Protein AF-A0A946VQR5-F1 (afdb_monomer)

Foldseek 3Di:
DVPVVVVVVVVVVVVVVCVVVVVVVVVVQLKDQDAPFDFDDQQDPVLVVVLVVLVVVVDDPDPPDPDPDDRDDDQVRVQSVVNVVCVVVVCPQRKGKGWDCPDQKIKIKIWGFDDDPPGTMIWIKIWIWGDDDPDTQTQWIDTNPDTDDRVVSVVVRVVVVCCVVVPPVVVVVVVVVVVVVD

Nearest PDB structures (foldseek):
  7ywx-assembly1_P  TM=3.033E-01  e=2.946E-01  Homo sapiens
  7o21-assembly1_A  TM=5.294E-01  e=3.829E+00  Bdellovibrio bacteriovorus HD100
  7qoo-assembly1_P  TM=2.696E-01  e=1.265E+00  Homo sapiens
  2ret-assembly1_G  TM=3.306E-01  e=4.561E+00  Vibrio vulnificus

Sequence (182 aa):
MASSRNQITKAAGIILLISVSLPAAALLLALQRVAVVSQAIPLDTADIARIEQLLIESAPGNVRNSELRELSLSNQELNLLLRYATELVGADTGINSRIYLPGEILRTEVSVPISNLFRPIWLNVIAEFVSTGDRLQLSSLKLGHIGIPGNLVEALANSVEQRFLGDVPTYMEILALLDSVQ

Secondary structure (DSSP, 8-state):
-HHHHHHHHHHHHHHHHHHHHHHHHHHHHHEESS-SSPPPPPP-HHHHHHHHHHHHHHS-S-TTS---------HHHHHHHHHHHHHHTT-TT--EEEEE-STTEEEEEEEEEEE-SSS-EEEEEEEEEEEETTEEEEEEEEETTEEPPHHHHHHHHHHHHHHHHHS-HHHHHHHHHHHTT-

Structure (mmCIF, N/CA/C/O backbone):
data_AF-A0A946VQR5-F1
#
_entry.id   AF-A0A946VQR5-F1
#
loop_
_atom_site.group_PDB
_atom_site.id
_atom_site.type_symbol
_atom_site.label_atom_id
_atom_site.label_alt_id
_atom_site.label_comp_id
_atom_site.label_asym_id
_atom_site.label_entity_id
_atom_site.label_seq_id
_atom_site.pdbx_PDB_ins_code
_atom_site.Cartn_x
_atom_site.Cartn_y
_atom_site.Cartn_z
_atom_site.occupancy
_atom_site.B_iso_or_equiv
_atom_site.auth_seq_id
_atom_site.auth_comp_id
_atom_site.auth_asym_id
_atom_site.auth_atom_id
_atom_site.pdbx_PDB_model_num
ATOM 1 N N . MET A 1 1 ? 50.296 -16.183 -22.093 1.00 53.97 1 MET A N 1
ATOM 2 C CA . MET A 1 1 ? 49.631 -15.630 -20.885 1.00 53.97 1 MET A CA 1
ATOM 3 C C . MET A 1 1 ? 48.833 -14.329 -21.105 1.00 53.97 1 MET A C 1
ATOM 5 O O . MET A 1 1 ? 48.094 -13.953 -20.209 1.00 53.97 1 MET A O 1
ATOM 9 N N . ALA A 1 2 ? 48.876 -13.667 -22.274 1.00 53.06 2 ALA A N 1
ATOM 10 C CA . ALA A 1 2 ? 48.143 -12.406 -22.506 1.00 53.06 2 ALA A CA 1
ATOM 11 C C . ALA A 1 2 ? 46.625 -12.551 -22.790 1.00 53.06 2 ALA A C 1
ATOM 13 O O . ALA A 1 2 ? 45.879 -11.592 -22.620 1.00 53.06 2 ALA A O 1
ATOM 14 N N . SER A 1 3 ? 46.148 -13.740 -23.187 1.00 53.84 3 SER A N 1
ATOM 15 C CA . SER A 1 3 ? 44.739 -13.956 -23.578 1.00 53.84 3 SER A CA 1
ATOM 16 C C . SER A 1 3 ? 43.767 -14.056 -22.384 1.00 53.84 3 SER A C 1
ATOM 18 O O . SER A 1 3 ? 42.654 -13.544 -22.453 1.00 53.84 3 SER A O 1
ATOM 20 N N . SER A 1 4 ? 44.202 -14.614 -21.246 1.00 56.53 4 SER A N 1
ATOM 21 C CA . SER A 1 4 ? 43.363 -14.779 -20.040 1.00 56.53 4 SER A CA 1
ATOM 22 C C . SER A 1 4 ? 42.993 -13.438 -19.380 1.00 56.53 4 SER A C 1
ATOM 24 O O . SER A 1 4 ? 41.843 -13.201 -19.014 1.00 56.53 4 SER A O 1
ATOM 26 N N . ARG A 1 5 ? 43.937 -12.489 -19.335 1.00 57.34 5 ARG A N 1
ATOM 27 C CA . ARG A 1 5 ? 43.755 -11.176 -18.693 1.00 57.34 5 ARG A CA 1
ATOM 28 C C . ARG A 1 5 ? 42.716 -10.295 -19.405 1.00 57.34 5 ARG A C 1
ATOM 30 O O . ARG A 1 5 ? 42.057 -9.492 -18.757 1.00 57.34 5 ARG A O 1
ATOM 37 N N . ASN A 1 6 ? 42.540 -10.489 -20.715 1.00 60.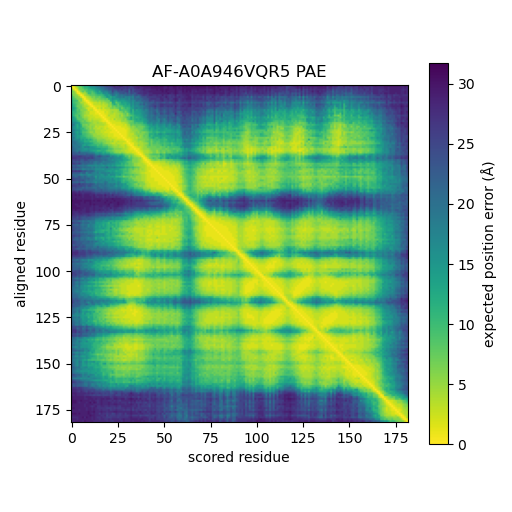88 6 ASN A N 1
ATOM 38 C CA . ASN A 1 6 ? 41.573 -9.756 -21.538 1.00 60.88 6 ASN A CA 1
ATOM 39 C C . ASN A 1 6 ? 40.160 -10.377 -21.500 1.00 60.88 6 ASN A C 1
ATOM 41 O O . ASN A 1 6 ? 39.187 -9.720 -21.859 1.00 60.88 6 ASN A O 1
ATOM 45 N N . GLN A 1 7 ? 40.033 -11.642 -21.078 1.00 61.69 7 GLN A N 1
ATOM 46 C CA . GLN A 1 7 ? 38.731 -12.282 -20.854 1.00 61.69 7 GLN A CA 1
ATOM 47 C C . GLN A 1 7 ? 38.137 -11.886 -19.499 1.00 61.69 7 GLN A C 1
ATOM 49 O O . GLN A 1 7 ? 36.939 -11.635 -19.420 1.00 61.69 7 GLN A O 1
ATOM 54 N N . ILE A 1 8 ? 38.967 -11.743 -18.460 1.00 66.75 8 ILE A N 1
ATOM 55 C CA . ILE A 1 8 ? 38.517 -11.340 -17.118 1.00 66.75 8 ILE A CA 1
ATOM 56 C C . ILE A 1 8 ? 38.022 -9.887 -17.107 1.00 66.75 8 ILE A C 1
ATOM 58 O O . ILE A 1 8 ? 36.987 -9.607 -16.516 1.00 66.75 8 ILE A O 1
ATOM 62 N N . THR A 1 9 ? 38.696 -8.962 -17.801 1.00 70.25 9 THR A N 1
ATOM 63 C CA . THR A 1 9 ? 38.246 -7.558 -17.900 1.00 70.25 9 THR A CA 1
ATOM 64 C C . THR A 1 9 ? 36.941 -7.417 -18.682 1.00 70.25 9 THR A C 1
ATOM 66 O O . THR A 1 9 ? 36.081 -6.623 -18.305 1.00 70.25 9 THR A O 1
ATOM 69 N N . LYS A 1 10 ? 36.747 -8.227 -19.730 1.00 72.00 10 LYS A N 1
ATOM 70 C CA . LYS A 1 10 ? 35.478 -8.300 -20.469 1.00 72.00 10 LYS A CA 1
ATOM 71 C C . LYS A 1 10 ? 34.362 -8.921 -19.628 1.00 72.00 10 LYS A C 1
ATOM 73 O O . LYS A 1 10 ? 33.268 -8.371 -19.594 1.00 72.00 10 LYS A O 1
ATOM 78 N N . ALA A 1 11 ? 34.639 -10.013 -18.915 1.00 74.50 11 ALA A N 1
ATOM 79 C CA . ALA A 1 11 ? 33.675 -10.655 -18.022 1.00 74.50 11 ALA A CA 1
ATOM 80 C C . ALA A 1 11 ? 33.275 -9.736 -16.857 1.00 74.50 11 ALA A C 1
ATOM 82 O O . ALA A 1 11 ? 32.092 -9.604 -16.567 1.00 74.50 11 ALA A O 1
ATOM 83 N N . ALA A 1 12 ? 34.233 -9.032 -16.249 1.00 74.88 12 ALA A N 1
ATOM 84 C CA . ALA A 1 12 ? 33.966 -8.040 -15.210 1.00 74.88 12 ALA A CA 1
ATOM 85 C C . ALA A 1 12 ? 33.117 -6.873 -15.739 1.00 74.88 12 ALA A C 1
ATOM 87 O O . ALA A 1 12 ? 32.175 -6.454 -15.071 1.00 74.88 12 ALA A O 1
ATOM 88 N N . GLY A 1 13 ? 33.394 -6.394 -16.958 1.00 80.00 13 GLY A N 1
ATOM 89 C CA . GLY A 1 13 ? 32.575 -5.375 -17.617 1.00 80.00 13 GLY A CA 1
ATOM 90 C C . GLY A 1 13 ? 31.139 -5.839 -17.877 1.00 80.00 13 GLY A C 1
ATOM 91 O O . GLY A 1 13 ? 30.201 -5.087 -17.631 1.00 80.00 13 GLY A O 1
ATOM 92 N N . ILE A 1 14 ? 30.951 -7.090 -18.309 1.00 82.56 14 ILE A N 1
ATOM 93 C CA . ILE 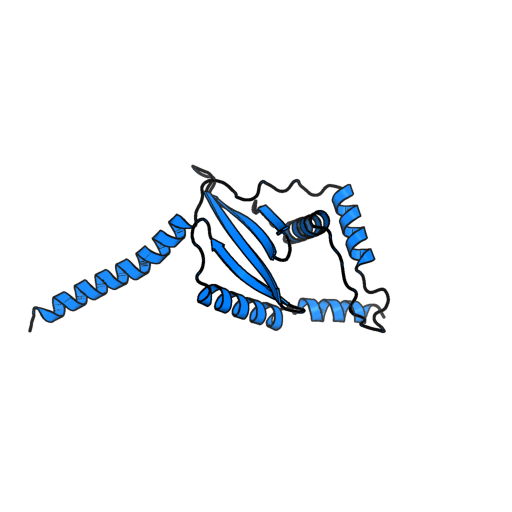A 1 14 ? 29.623 -7.682 -18.532 1.00 82.56 14 ILE A CA 1
ATOM 94 C C . ILE A 1 14 ? 28.868 -7.855 -17.209 1.00 82.56 14 ILE A C 1
ATOM 96 O O . ILE A 1 14 ? 27.696 -7.504 -17.137 1.00 82.56 14 ILE A O 1
ATOM 100 N N . ILE A 1 15 ? 29.526 -8.340 -16.152 1.00 83.06 15 ILE A N 1
ATOM 101 C CA . ILE A 1 15 ? 28.906 -8.493 -14.827 1.00 83.06 15 ILE A CA 1
ATOM 102 C C . ILE A 1 15 ? 28.485 -7.130 -14.276 1.00 83.06 15 ILE A C 1
ATOM 104 O O . ILE A 1 15 ? 27.359 -6.991 -13.813 1.00 83.06 15 ILE A O 1
ATOM 108 N N . LEU A 1 16 ? 29.342 -6.110 -14.378 1.00 82.56 16 LEU A N 1
ATOM 109 C CA . LEU A 1 16 ? 29.007 -4.750 -13.952 1.00 82.56 16 LEU A CA 1
ATOM 110 C C . LEU A 1 16 ? 27.804 -4.198 -14.733 1.00 82.56 16 LEU A C 1
ATOM 112 O O . LEU A 1 16 ? 26.889 -3.625 -14.142 1.00 82.56 16 LEU A O 1
ATOM 116 N N . LEU A 1 17 ? 27.782 -4.410 -16.052 1.00 83.25 17 LEU A N 1
ATOM 117 C CA . LEU A 1 17 ? 26.678 -3.993 -16.913 1.00 83.25 17 LEU A CA 1
ATOM 118 C C . LEU A 1 17 ? 25.367 -4.693 -16.526 1.00 83.25 17 LEU A C 1
ATOM 120 O O . LEU A 1 17 ? 24.328 -4.043 -16.433 1.00 83.25 17 LEU A O 1
ATOM 124 N N . ILE A 1 18 ? 25.403 -6.002 -16.267 1.00 82.31 18 ILE A N 1
ATOM 125 C CA . ILE A 1 18 ? 24.236 -6.776 -15.823 1.00 82.31 18 ILE A CA 1
ATOM 126 C C . ILE A 1 18 ? 23.766 -6.280 -14.453 1.00 82.31 18 ILE A C 1
ATOM 128 O O . ILE A 1 18 ? 22.584 -5.994 -14.293 1.00 82.31 18 ILE A O 1
ATOM 132 N N . SER A 1 19 ? 24.678 -6.084 -13.499 1.00 83.56 19 SER A N 1
ATOM 133 C CA . SER A 1 19 ? 24.346 -5.629 -12.145 1.00 83.56 19 SER A CA 1
ATOM 134 C C . SER A 1 19 ? 23.636 -4.277 -12.105 1.00 83.56 19 SER A C 1
ATOM 136 O O . SER A 1 19 ? 22.849 -4.048 -11.196 1.00 83.56 19 SER A O 1
ATOM 138 N N . VAL A 1 20 ? 23.878 -3.387 -13.073 1.00 81.06 20 VAL A N 1
ATOM 139 C CA . VAL A 1 20 ? 23.194 -2.083 -13.156 1.00 81.06 20 VAL A CA 1
ATOM 140 C C . VAL A 1 20 ? 21.957 -2.137 -14.057 1.00 81.06 20 VAL A C 1
ATOM 142 O O . VAL A 1 20 ? 20.937 -1.516 -13.752 1.00 81.06 20 VAL A O 1
ATOM 145 N N . SER A 1 21 ? 22.011 -2.891 -15.156 1.00 82.25 21 SER A N 1
ATOM 146 C CA . SER A 1 21 ? 20.892 -2.977 -16.101 1.00 82.25 21 SER A CA 1
ATOM 147 C C . SER A 1 21 ? 19.715 -3.782 -15.559 1.00 82.25 21 SER A C 1
ATOM 149 O O . SER A 1 21 ? 18.578 -3.406 -15.828 1.00 82.25 21 SER A O 1
ATOM 151 N N . LEU A 1 22 ? 19.952 -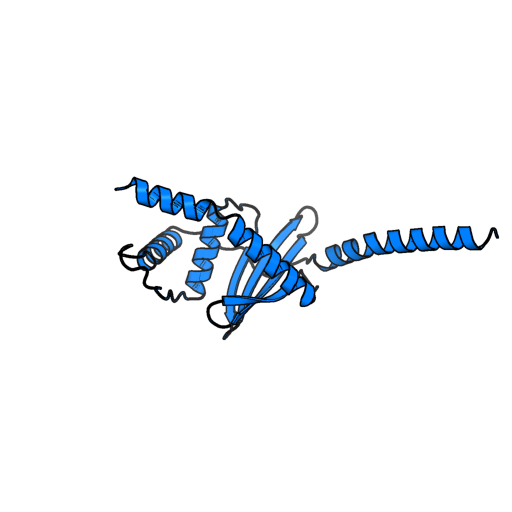4.835 -14.767 1.00 83.44 22 LEU A N 1
ATOM 152 C CA . LEU A 1 22 ? 18.874 -5.646 -14.195 1.00 83.44 22 LEU A CA 1
ATOM 153 C C . LEU A 1 22 ? 17.975 -4.825 -13.253 1.00 83.44 22 LEU A C 1
ATOM 155 O O . LEU A 1 22 ? 16.763 -4.812 -13.473 1.00 83.44 22 LEU A O 1
ATOM 159 N N . PRO A 1 23 ? 18.516 -4.087 -12.259 1.00 83.00 23 PRO A N 1
ATOM 160 C CA . PRO A 1 23 ? 17.708 -3.221 -11.404 1.00 83.00 23 PRO A CA 1
ATOM 161 C C . PRO A 1 23 ? 17.021 -2.106 -12.189 1.00 83.00 23 PRO A C 1
ATOM 163 O O . PRO A 1 23 ? 15.857 -1.814 -11.938 1.00 83.00 23 PRO A O 1
ATOM 166 N N . ALA A 1 24 ? 17.705 -1.509 -13.170 1.00 82.62 24 ALA 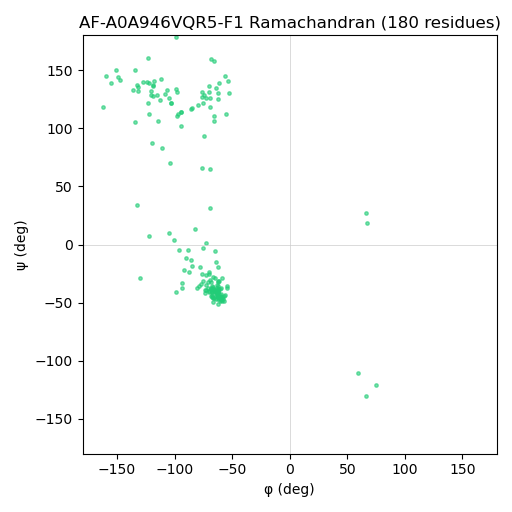A N 1
ATOM 167 C CA . ALA A 1 24 ? 17.116 -0.464 -14.001 1.00 82.62 24 ALA A CA 1
ATOM 168 C C . ALA A 1 24 ? 15.931 -0.991 -14.829 1.00 82.62 24 ALA A C 1
ATOM 170 O O . ALA A 1 24 ? 14.875 -0.363 -14.868 1.00 82.62 24 ALA A O 1
ATOM 171 N N . ALA A 1 25 ? 16.068 -2.166 -15.448 1.00 83.06 25 ALA A N 1
ATOM 172 C CA . ALA A 1 25 ? 14.987 -2.818 -16.180 1.00 83.06 25 ALA A CA 1
ATOM 173 C C . ALA A 1 25 ? 13.826 -3.204 -15.252 1.00 83.06 25 ALA A C 1
ATOM 175 O O . ALA A 1 25 ? 12.668 -2.991 -15.605 1.00 83.06 25 ALA A O 1
ATOM 176 N N . ALA A 1 26 ? 14.121 -3.710 -14.050 1.00 81.94 26 ALA A N 1
ATOM 177 C CA . ALA A 1 26 ? 13.107 -3.997 -13.041 1.00 81.94 26 ALA A CA 1
ATOM 178 C C . ALA A 1 26 ? 12.353 -2.725 -12.617 1.00 81.94 26 ALA A C 1
ATOM 180 O O . ALA A 1 26 ? 11.126 -2.714 -12.604 1.00 81.94 26 ALA A O 1
ATOM 181 N N . LEU A 1 27 ? 13.052 -1.618 -12.358 1.00 81.50 27 LEU A N 1
ATOM 182 C CA . LEU A 1 27 ? 12.410 -0.337 -12.053 1.00 81.50 27 LEU A CA 1
ATOM 183 C C . LEU A 1 27 ? 11.497 0.114 -13.196 1.00 81.50 27 LEU A C 1
ATOM 185 O O . LEU A 1 27 ? 10.350 0.471 -12.954 1.00 81.50 27 LEU A O 1
ATOM 189 N N . LEU A 1 28 ? 11.957 0.026 -14.445 1.00 82.12 28 LEU A N 1
ATOM 190 C CA . LEU A 1 28 ? 11.143 0.387 -15.609 1.00 82.12 28 LEU A CA 1
ATOM 191 C C . LEU A 1 28 ? 9.885 -0.484 -15.755 1.00 82.12 28 LEU A C 1
ATOM 193 O O . LEU A 1 28 ? 8.843 0.027 -16.156 1.00 82.12 28 LEU A O 1
ATOM 197 N N . LEU A 1 29 ? 9.962 -1.774 -15.420 1.00 82.69 29 LEU A N 1
ATOM 198 C CA . LEU A 1 29 ? 8.824 -2.703 -15.457 1.00 82.69 29 LEU A CA 1
ATOM 199 C C . LEU A 1 29 ? 7.849 -2.524 -14.277 1.00 82.69 29 LEU A C 1
ATOM 201 O O . LEU A 1 29 ? 6.667 -2.866 -14.398 1.00 82.69 29 LEU A O 1
ATOM 205 N N . ALA A 1 30 ? 8.326 -1.992 -13.150 1.00 84.75 30 ALA A N 1
ATOM 206 C CA . ALA A 1 30 ? 7.492 -1.632 -12.005 1.00 84.75 30 ALA A CA 1
ATOM 207 C C . ALA A 1 30 ? 6.640 -0.379 -12.279 1.00 84.75 30 ALA A C 1
ATOM 209 O O . ALA A 1 30 ? 5.562 -0.223 -11.703 1.00 84.75 30 ALA A O 1
ATOM 210 N N . LEU A 1 31 ? 7.093 0.495 -13.182 1.00 87.50 31 LEU A N 1
ATOM 211 C CA . LEU A 1 31 ? 6.359 1.690 -13.584 1.00 87.50 31 LEU A CA 1
ATOM 212 C C . LEU A 1 31 ? 5.207 1.341 -14.535 1.00 87.50 31 LEU A C 1
ATOM 214 O O . LEU A 1 31 ? 5.360 0.645 -15.539 1.00 87.50 31 LEU A O 1
ATOM 218 N N . GLN A 1 32 ? 4.028 1.871 -14.233 1.00 86.69 32 GLN A N 1
ATOM 219 C CA . GLN A 1 32 ? 2.799 1.680 -14.991 1.00 86.69 32 GLN A CA 1
ATOM 220 C C . GLN A 1 32 ? 2.219 3.031 -15.423 1.00 86.69 32 GLN A C 1
ATOM 222 O O . GLN A 1 32 ? 2.560 4.087 -14.899 1.00 86.69 32 GLN A O 1
ATOM 227 N N . ARG A 1 33 ? 1.351 3.017 -16.438 1.00 86.50 33 ARG A N 1
ATOM 228 C CA . ARG A 1 33 ? 0.759 4.244 -17.012 1.00 86.50 33 ARG A CA 1
ATOM 229 C C . ARG A 1 33 ? -0.553 4.659 -16.352 1.00 86.50 33 ARG A C 1
ATOM 231 O O . ARG A 1 33 ? -1.056 5.741 -16.627 1.00 86.50 33 ARG A O 1
ATOM 238 N N . VAL A 1 34 ? -1.128 3.779 -15.541 1.00 85.75 34 VAL A N 1
ATOM 239 C CA . VAL A 1 34 ? -2.449 3.943 -14.935 1.00 85.75 34 VAL A CA 1
ATOM 240 C C . VAL A 1 34 ? -2.324 3.610 -13.457 1.00 85.75 34 VAL A C 1
ATOM 242 O O . VAL A 1 34 ? -1.645 2.642 -13.114 1.00 85.75 34 VAL A O 1
ATOM 245 N N . ALA A 1 35 ? -2.951 4.412 -12.603 1.00 88.44 35 ALA A N 1
ATOM 246 C CA . ALA A 1 35 ? -3.062 4.128 -11.179 1.00 88.44 35 ALA A CA 1
ATOM 247 C C . ALA A 1 35 ? -4.008 2.941 -10.952 1.00 88.44 35 ALA A C 1
ATOM 249 O O . ALA A 1 35 ? -5.075 2.877 -11.564 1.00 88.44 35 ALA A O 1
ATOM 250 N N . VAL A 1 36 ? -3.634 2.018 -10.067 1.00 89.62 36 VAL A N 1
ATOM 251 C CA . VAL A 1 36 ? -4.529 0.927 -9.641 1.00 89.62 36 VAL A CA 1
ATOM 252 C C . VAL A 1 36 ? -5.657 1.472 -8.761 1.00 89.62 36 VAL A C 1
ATOM 254 O O . VAL A 1 36 ? -6.789 1.001 -8.838 1.00 89.62 36 VAL A O 1
ATOM 257 N N . VAL A 1 37 ? -5.370 2.518 -7.987 1.00 85.38 37 VAL A N 1
ATOM 258 C CA . VAL A 1 37 ? -6.330 3.191 -7.114 1.00 85.38 37 VAL A CA 1
ATOM 259 C C . VAL A 1 37 ? -6.594 4.598 -7.645 1.00 85.38 37 VAL A C 1
ATOM 261 O O . VAL A 1 37 ? -5.673 5.391 -7.856 1.00 85.38 37 VAL A O 1
ATOM 264 N N . SER A 1 38 ? -7.868 4.908 -7.885 1.00 81.00 38 SER A N 1
ATOM 265 C CA . SER A 1 38 ? -8.312 6.258 -8.247 1.00 81.00 38 SER A CA 1
ATOM 266 C C . SER A 1 38 ? -8.104 7.236 -7.090 1.00 81.00 38 SER A C 1
ATOM 268 O O . SER A 1 38 ? -8.028 6.816 -5.938 1.00 81.00 38 SER A O 1
ATOM 270 N N . GLN A 1 39 ? -8.033 8.534 -7.398 1.00 70.50 39 GLN A N 1
ATOM 271 C CA . GLN A 1 39 ? -7.862 9.567 -6.376 1.00 70.50 39 GLN A CA 1
ATOM 272 C C . GLN A 1 39 ? -8.916 9.445 -5.280 1.00 70.50 39 GLN A C 1
ATOM 274 O O . GLN A 1 39 ? -10.109 9.310 -5.568 1.00 70.50 39 GLN A O 1
ATOM 279 N N . ALA A 1 40 ? -8.448 9.459 -4.032 1.00 69.94 40 ALA A N 1
ATOM 280 C CA . ALA A 1 40 ? -9.331 9.527 -2.885 1.00 69.94 40 ALA A CA 1
ATOM 281 C C . ALA A 1 40 ? -10.072 10.869 -2.922 1.00 69.94 40 ALA A C 1
ATOM 283 O O . ALA A 1 40 ? -9.478 11.912 -3.192 1.00 69.94 40 ALA A O 1
ATOM 284 N N . ILE A 1 41 ? -11.381 10.832 -2.678 1.00 73.81 41 ILE A N 1
ATOM 285 C CA . ILE A 1 41 ? -12.170 12.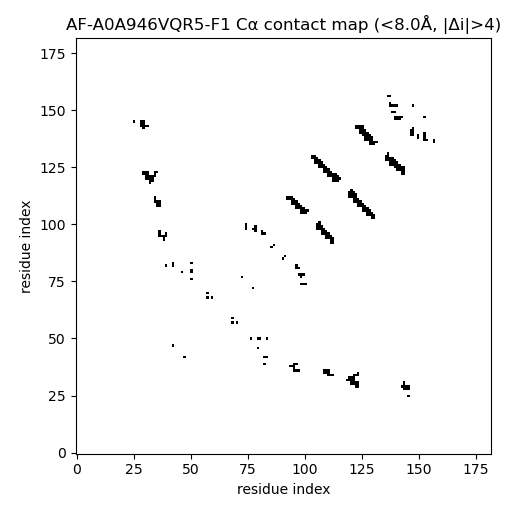049 -2.466 1.00 73.81 41 ILE A CA 1
ATOM 286 C C . ILE A 1 41 ? -11.593 12.736 -1.211 1.00 73.81 41 ILE A C 1
ATOM 288 O O . ILE A 1 41 ? -11.250 12.017 -0.267 1.00 73.81 41 ILE A O 1
ATOM 292 N N . PRO A 1 42 ? -11.441 14.071 -1.172 1.00 78.50 42 PRO A N 1
ATOM 293 C CA . PRO A 1 42 ? -11.033 14.773 0.049 1.00 78.50 42 PRO A CA 1
ATOM 294 C C . PRO A 1 42 ? -11.981 14.467 1.214 1.00 78.50 42 PRO A C 1
ATOM 296 O O . PRO A 1 42 ? -13.176 14.269 0.975 1.00 78.50 42 PRO A O 1
ATOM 299 N N . LEU A 1 43 ? -11.476 14.390 2.449 1.00 83.25 43 LEU A N 1
ATOM 300 C CA . LEU A 1 43 ? -12.347 14.237 3.620 1.00 83.25 43 LEU A CA 1
ATOM 301 C C . LEU A 1 43 ? -13.270 15.457 3.756 1.00 83.25 43 LEU A C 1
ATOM 303 O O . LEU A 1 43 ? -12.825 16.604 3.702 1.00 83.25 43 LEU A O 1
ATOM 307 N N . ASP A 1 44 ? -14.567 15.205 3.926 1.00 87.19 44 ASP A N 1
ATOM 308 C CA . ASP A 1 44 ? -15.555 16.239 4.230 1.00 87.19 44 ASP A CA 1
ATOM 309 C C . ASP A 1 44 ? -15.882 16.292 5.735 1.00 87.19 44 ASP A C 1
ATOM 311 O O . ASP A 1 44 ? -15.363 15.528 6.550 1.00 87.19 44 ASP A O 1
ATOM 315 N N . THR A 1 45 ? -16.747 17.223 6.143 1.00 87.12 45 THR A N 1
ATOM 316 C CA . THR A 1 45 ? -17.120 17.373 7.558 1.00 87.12 4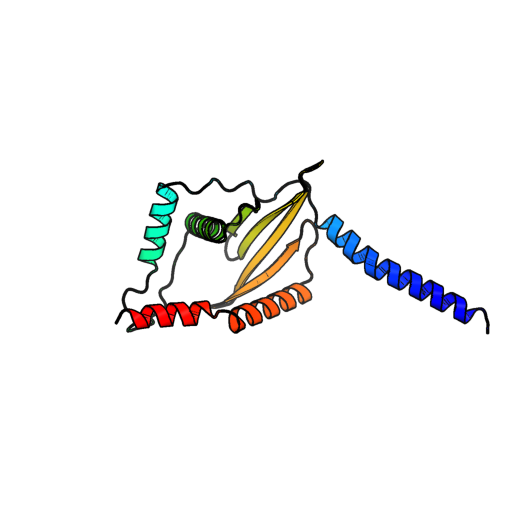5 THR A CA 1
ATOM 317 C C . THR A 1 45 ? -17.820 16.133 8.129 1.00 87.12 45 THR A C 1
ATOM 319 O O . THR A 1 45 ? -17.669 15.847 9.316 1.00 87.12 45 THR A O 1
ATOM 322 N N . ALA A 1 46 ? -18.578 15.392 7.315 1.00 88.69 46 ALA A N 1
ATOM 323 C CA . ALA A 1 46 ? -19.257 14.180 7.764 1.00 88.69 46 ALA A CA 1
ATOM 324 C C . ALA A 1 46 ? -18.261 13.024 7.954 1.00 88.69 46 ALA A C 1
ATOM 326 O O . ALA A 1 46 ? -18.351 12.297 8.944 1.00 88.69 46 ALA A O 1
ATOM 327 N N . ASP A 1 47 ? -17.284 12.908 7.055 1.00 88.12 47 ASP A N 1
ATOM 328 C CA . ASP A 1 47 ? -16.158 11.982 7.143 1.00 88.12 47 ASP A CA 1
ATOM 329 C C . ASP A 1 47 ? -15.370 12.205 8.448 1.00 88.12 47 ASP A C 1
ATOM 331 O O . ASP A 1 47 ? -15.147 11.254 9.200 1.00 88.12 47 ASP A O 1
ATOM 335 N N . ILE A 1 48 ? -15.013 13.457 8.770 1.00 87.06 48 ILE A N 1
ATOM 336 C CA . ILE A 1 48 ? -14.293 13.793 10.014 1.00 87.06 48 ILE A CA 1
ATOM 337 C C . ILE A 1 48 ? -15.120 13.451 11.258 1.00 87.06 48 ILE A C 1
ATOM 339 O O . ILE A 1 48 ? -14.613 12.785 12.159 1.00 87.06 48 ILE A O 1
ATOM 343 N N . ALA A 1 49 ? -16.404 13.818 11.293 1.00 87.31 49 ALA A N 1
ATOM 344 C CA . ALA A 1 49 ? -17.277 13.477 12.418 1.00 87.31 49 ALA A CA 1
ATOM 345 C C . ALA A 1 49 ? -17.392 11.954 12.619 1.00 87.31 49 ALA A C 1
ATOM 347 O O . ALA A 1 49 ? -17.413 11.463 13.750 1.00 87.31 49 ALA A O 1
ATOM 348 N N . ARG A 1 50 ? -17.425 11.182 11.522 1.00 88.75 50 ARG A N 1
ATOM 349 C CA . ARG A 1 50 ? -17.435 9.718 11.595 1.00 88.75 50 ARG A CA 1
ATOM 350 C C . ARG A 1 50 ? -16.117 9.166 12.134 1.00 88.75 50 ARG A C 1
ATOM 352 O O . ARG A 1 50 ? -16.152 8.237 12.935 1.00 88.75 50 ARG A O 1
ATOM 359 N N . ILE A 1 51 ? -14.977 9.726 11.732 1.00 86.19 51 ILE A N 1
ATOM 360 C CA . ILE A 1 51 ? -13.657 9.346 12.259 1.00 86.19 51 ILE A CA 1
ATOM 361 C C . ILE A 1 51 ? -13.583 9.602 13.763 1.00 86.19 51 ILE A C 1
ATOM 363 O O . ILE A 1 51 ? -13.193 8.707 14.508 1.00 86.19 51 ILE A O 1
ATOM 367 N N . GLU A 1 52 ? -13.986 10.787 14.222 1.00 85.81 52 GLU A N 1
ATOM 368 C CA . GLU A 1 52 ? -14.000 11.125 15.650 1.00 85.81 52 GLU A CA 1
ATOM 369 C C . GLU A 1 52 ? -14.846 10.132 16.448 1.00 85.81 52 GLU A C 1
ATOM 371 O O . GLU A 1 52 ? -14.401 9.619 17.475 1.00 85.81 52 GLU A O 1
ATOM 376 N N . GLN A 1 53 ? -16.032 9.791 15.937 1.00 86.12 53 GLN A N 1
ATOM 377 C CA . GLN A 1 53 ? -16.889 8.786 16.554 1.00 86.12 53 GLN A CA 1
ATOM 378 C C . GLN A 1 53 ? -16.199 7.416 16.635 1.00 86.12 53 GLN A C 1
ATOM 380 O O . GLN A 1 53 ? -16.200 6.809 17.704 1.00 86.12 53 GLN A O 1
ATOM 385 N N . LEU A 1 54 ? -15.573 6.947 15.549 1.00 85.06 54 LEU A N 1
ATOM 386 C CA . LEU A 1 54 ? -14.839 5.676 15.540 1.00 85.06 54 LEU A CA 1
ATOM 387 C C . LEU A 1 54 ? -13.700 5.672 16.564 1.00 85.06 54 LEU A C 1
ATOM 389 O O . LEU A 1 54 ? -13.513 4.684 17.273 1.00 85.06 54 LEU A O 1
ATOM 393 N N . LEU A 1 55 ? -12.947 6.769 16.671 1.00 81.50 55 LEU A N 1
ATOM 394 C CA . LEU A 1 55 ? -11.848 6.892 17.630 1.00 81.50 55 LEU A CA 1
ATOM 395 C C . LEU A 1 55 ? -12.351 6.882 19.079 1.00 81.50 55 LEU A C 1
ATOM 397 O O . LEU A 1 55 ? -11.736 6.240 19.927 1.00 81.50 55 LEU A O 1
ATOM 401 N N . ILE A 1 56 ? -13.482 7.537 19.357 1.00 81.88 56 ILE A N 1
ATOM 402 C CA . ILE A 1 56 ? -14.117 7.536 20.682 1.00 81.88 56 ILE A CA 1
ATOM 403 C C . ILE A 1 56 ? -14.649 6.143 21.035 1.00 81.88 56 ILE A C 1
ATOM 405 O O . ILE A 1 56 ? -14.414 5.664 22.142 1.00 81.88 56 ILE A O 1
ATOM 409 N N . GLU A 1 57 ? -15.331 5.471 20.104 1.00 79.06 57 GLU A N 1
ATOM 410 C CA . GLU A 1 57 ? -15.836 4.100 20.284 1.00 79.06 57 GLU A CA 1
ATOM 411 C C . GLU A 1 57 ? -14.697 3.098 20.528 1.00 79.06 57 GLU A C 1
ATOM 413 O O . GLU A 1 57 ? -14.860 2.128 21.272 1.00 79.06 57 GLU A O 1
ATOM 418 N N . SER A 1 58 ? -13.526 3.370 19.948 1.00 68.62 58 SER A N 1
ATOM 419 C CA . SER A 1 58 ? -12.313 2.562 20.094 1.00 68.62 58 SER A CA 1
ATOM 420 C C . SER A 1 58 ? -11.484 2.914 21.335 1.00 68.62 58 SER A C 1
ATOM 422 O O . SER A 1 58 ? -10.570 2.165 21.686 1.00 68.62 58 SER A O 1
ATOM 424 N N . ALA A 1 59 ? -11.754 4.043 22.002 1.00 66.75 59 ALA A N 1
ATOM 425 C CA . ALA A 1 59 ? -10.940 4.512 23.116 1.00 66.75 59 ALA A CA 1
ATOM 426 C C . ALA A 1 59 ? -11.122 3.606 24.352 1.00 66.75 59 ALA A C 1
ATOM 428 O O . ALA A 1 59 ? -12.253 3.313 24.759 1.00 66.75 59 ALA A O 1
ATOM 429 N N . PRO A 1 60 ? -10.031 3.155 25.000 1.00 58.69 60 PRO A N 1
ATOM 430 C CA . PRO A 1 60 ? -10.131 2.329 26.194 1.00 58.69 60 PRO A CA 1
ATOM 431 C C . PRO A 1 60 ? -10.753 3.142 27.335 1.00 58.69 60 PRO A C 1
ATOM 433 O O . PRO A 1 60 ? -10.114 3.999 27.936 1.00 58.69 60 PRO A O 1
ATOM 436 N N . GLY A 1 61 ? -12.016 2.850 27.655 1.00 55.69 61 GLY A N 1
ATOM 437 C CA . GLY A 1 61 ? -12.794 3.607 28.640 1.00 55.69 61 GLY A CA 1
ATOM 438 C C . GLY A 1 61 ? -12.286 3.545 30.086 1.00 55.69 61 GLY A C 1
ATOM 439 O O . GLY A 1 61 ? -12.856 4.226 30.924 1.00 55.69 61 GLY A O 1
ATOM 440 N N . ASN A 1 62 ? -11.259 2.740 30.398 1.00 48.56 62 ASN A N 1
ATOM 441 C CA . ASN A 1 62 ? -10.566 2.717 31.690 1.00 48.56 62 ASN A CA 1
ATOM 442 C C . ASN A 1 62 ? -9.196 2.022 31.559 1.00 48.56 62 ASN A C 1
ATOM 444 O O . ASN A 1 62 ? -9.131 0.826 31.294 1.00 48.56 62 ASN A O 1
ATOM 448 N N . VAL A 1 63 ? -8.105 2.744 31.837 1.00 52.25 63 VAL A N 1
ATOM 449 C CA . VAL A 1 63 ? -6.704 2.250 31.807 1.00 52.25 63 VAL A CA 1
ATOM 450 C C . VAL A 1 63 ? -6.435 1.148 32.851 1.00 52.25 63 VAL A C 1
ATOM 452 O O . VAL A 1 63 ? -5.444 0.429 32.781 1.00 52.25 63 VAL A O 1
ATOM 455 N N . ARG A 1 64 ? -7.333 0.976 33.830 1.00 49.56 64 ARG A N 1
ATOM 456 C CA . ARG A 1 64 ? -7.137 0.081 34.981 1.00 49.56 64 ARG A CA 1
ATOM 457 C C . ARG A 1 64 ? -7.170 -1.413 34.658 1.00 49.56 64 ARG A C 1
ATOM 459 O O . ARG A 1 64 ? -6.579 -2.173 35.411 1.00 49.56 64 ARG A O 1
ATOM 466 N N . ASN A 1 65 ? -7.820 -1.810 33.567 1.00 45.03 65 ASN A N 1
ATOM 467 C CA . ASN A 1 65 ? -7.814 -3.179 33.064 1.00 45.03 65 ASN A CA 1
ATOM 468 C C . ASN A 1 65 ? -7.568 -3.100 31.559 1.00 45.03 65 ASN A C 1
ATOM 470 O O . ASN A 1 65 ? -8.455 -2.709 30.802 1.00 45.03 65 ASN A O 1
ATOM 474 N N . SER A 1 66 ? -6.355 -3.441 31.130 1.00 48.53 66 SER A N 1
ATOM 475 C CA . SER A 1 66 ? -5.990 -3.611 29.724 1.00 48.53 66 SER A CA 1
ATOM 476 C C . SER A 1 66 ? -6.671 -4.863 29.157 1.00 48.53 66 SER A C 1
ATOM 478 O O . SER A 1 66 ? -6.023 -5.863 28.857 1.00 48.53 66 SER A O 1
ATOM 480 N N . GLU A 1 67 ? -7.997 -4.857 29.090 1.00 50.22 67 GLU A N 1
ATOM 481 C CA . GLU A 1 67 ? -8.740 -5.869 28.353 1.00 50.22 67 GLU A CA 1
ATOM 482 C C . GLU A 1 67 ? -8.600 -5.545 26.866 1.00 50.22 67 GLU A C 1
ATOM 484 O O . GLU A 1 67 ? -8.931 -4.436 26.434 1.00 50.22 67 GLU A O 1
ATOM 489 N N . LEU A 1 68 ? -8.066 -6.500 26.095 1.00 53.97 68 LEU A N 1
ATOM 490 C CA . LEU A 1 68 ? -8.056 -6.419 24.638 1.00 53.97 68 LEU A CA 1
ATOM 491 C C . LEU A 1 68 ? -9.497 -6.224 24.167 1.00 53.97 68 LEU A C 1
ATOM 493 O O . LEU A 1 68 ? -10.338 -7.109 24.320 1.00 53.97 68 LEU A O 1
ATOM 497 N N . ARG A 1 69 ? -9.783 -5.045 23.620 1.00 55.25 69 ARG A N 1
ATOM 498 C CA . ARG A 1 69 ? -11.081 -4.729 23.038 1.00 55.25 69 ARG A CA 1
ATOM 499 C C . ARG A 1 69 ? -10.985 -5.021 21.546 1.00 55.25 69 ARG A C 1
ATOM 501 O O . ARG A 1 69 ? -10.193 -4.397 20.845 1.00 55.25 69 ARG A O 1
ATOM 508 N N . GLU A 1 70 ? -11.732 -6.019 21.090 1.00 60.22 70 GLU A N 1
ATOM 509 C CA . GLU A 1 70 ? -11.780 -6.389 19.678 1.00 60.22 70 GLU A CA 1
ATOM 510 C C . GLU A 1 70 ? -12.497 -5.283 18.893 1.00 60.22 70 GLU A C 1
ATOM 512 O O . GLU A 1 70 ? -13.653 -4.957 19.171 1.00 60.22 70 GLU A O 1
ATOM 517 N N . LEU A 1 71 ? -11.786 -4.664 17.949 1.00 68.56 71 LEU A N 1
ATOM 518 C CA . LEU A 1 71 ? -12.319 -3.599 17.109 1.00 68.56 71 LEU A CA 1
ATOM 519 C C . LEU A 1 71 ? -12.751 -4.183 15.762 1.00 68.56 71 LEU A C 1
ATOM 521 O O . LEU A 1 71 ? -11.915 -4.573 14.949 1.00 68.56 71 LEU A O 1
ATOM 525 N N . SER A 1 72 ? -14.057 -4.214 15.510 1.00 75.38 72 SER A N 1
ATOM 526 C CA . SER A 1 72 ? -14.609 -4.640 14.223 1.00 75.38 72 SER A CA 1
ATOM 527 C C . SER A 1 72 ? -14.852 -3.425 13.331 1.00 75.38 72 SER A C 1
ATOM 529 O O . SER A 1 72 ? -15.856 -2.735 13.488 1.00 75.38 72 SER A O 1
ATOM 531 N N . LEU A 1 73 ? -13.955 -3.186 12.373 1.00 80.25 73 LEU A N 1
ATOM 532 C CA . LEU A 1 73 ? -14.104 -2.135 11.365 1.00 80.25 73 LEU A CA 1
ATOM 533 C C . LEU A 1 73 ? -14.639 -2.712 10.057 1.00 80.25 73 LEU A C 1
ATOM 535 O O . LEU A 1 73 ? -14.124 -3.703 9.536 1.00 80.25 73 LEU A O 1
ATOM 539 N N . SER A 1 74 ? -15.633 -2.052 9.471 1.00 86.06 74 SER A N 1
ATOM 540 C CA . SER A 1 74 ? -16.016 -2.321 8.089 1.00 86.06 74 SER A CA 1
ATOM 541 C C . SER A 1 74 ? -14.920 -1.866 7.116 1.00 86.06 74 SER A C 1
ATOM 543 O O . SER A 1 74 ? -14.114 -0.980 7.409 1.00 86.06 74 SER A O 1
ATOM 545 N N . ASN A 1 75 ? -14.928 -2.414 5.895 1.00 84.56 75 ASN A N 1
ATOM 546 C CA . ASN A 1 75 ? -14.020 -1.963 4.833 1.00 84.56 75 ASN A CA 1
ATOM 547 C C . ASN A 1 75 ? -14.132 -0.447 4.585 1.00 84.56 75 ASN A C 1
ATOM 549 O O . ASN A 1 75 ? -13.132 0.202 4.293 1.00 84.56 75 ASN A O 1
ATOM 553 N N . GLN A 1 76 ? -15.330 0.132 4.697 1.00 87.00 76 GLN A N 1
ATOM 554 C CA . GLN A 1 76 ? -15.529 1.572 4.508 1.00 87.00 76 GLN A CA 1
ATOM 555 C C . GLN A 1 76 ? -14.833 2.380 5.608 1.00 87.00 76 GLN A C 1
ATOM 557 O O . GLN A 1 76 ? -14.101 3.317 5.299 1.00 87.00 76 GLN A O 1
ATOM 562 N N . GLU A 1 77 ? -14.993 1.977 6.866 1.00 87.75 77 GLU A N 1
ATOM 563 C CA . GLU A 1 77 ? -14.382 2.648 8.020 1.00 87.75 77 GLU A CA 1
ATOM 564 C C . GLU A 1 77 ? -12.858 2.513 8.014 1.00 87.75 77 GLU A C 1
ATOM 566 O O . GLU A 1 77 ? -12.150 3.483 8.269 1.00 87.75 77 GLU A O 1
ATOM 571 N N . LEU A 1 78 ? -12.335 1.349 7.622 1.00 87.88 78 LEU A N 1
ATOM 572 C CA . LEU A 1 78 ? -10.896 1.141 7.485 1.00 87.88 78 LEU A CA 1
ATOM 573 C C . LEU A 1 78 ? -10.279 2.051 6.410 1.00 87.88 78 LEU A C 1
ATOM 575 O O . LEU A 1 78 ? -9.224 2.644 6.629 1.00 87.88 78 LEU A O 1
ATOM 579 N N . ASN A 1 79 ? -10.946 2.210 5.261 1.00 89.25 79 ASN A N 1
ATOM 580 C CA . ASN A 1 79 ? -10.496 3.150 4.228 1.00 89.25 79 ASN A CA 1
ATOM 581 C C . ASN A 1 79 ? -10.632 4.612 4.666 1.00 89.25 79 ASN A C 1
ATOM 583 O O . ASN A 1 79 ? -9.822 5.442 4.257 1.00 89.25 79 ASN A O 1
ATOM 587 N N . LEU A 1 80 ? -11.634 4.937 5.483 1.00 88.44 80 LEU A N 1
ATOM 588 C CA . LEU A 1 80 ? -11.809 6.278 6.031 1.00 88.44 80 LEU A CA 1
ATOM 589 C C . LEU A 1 80 ? -10.657 6.641 6.982 1.00 88.44 80 LEU A C 1
ATOM 591 O O . LEU A 1 80 ? -10.043 7.695 6.827 1.00 88.44 80 LEU A O 1
ATOM 595 N N . LEU A 1 81 ? -10.296 5.729 7.889 1.00 87.25 81 LEU A N 1
ATOM 596 C CA . LEU A 1 81 ? -9.146 5.894 8.783 1.00 87.25 81 LEU A CA 1
ATOM 597 C C . LEU A 1 81 ? -7.820 5.970 8.013 1.00 87.25 81 LEU A C 1
ATOM 599 O O . LEU A 1 81 ? -6.965 6.789 8.343 1.00 87.25 81 LEU A O 1
ATOM 603 N N . LEU A 1 82 ? -7.656 5.166 6.957 1.00 86.06 82 LEU A N 1
ATOM 604 C CA . LEU A 1 82 ? -6.476 5.224 6.089 1.00 86.06 82 LEU A CA 1
ATOM 605 C C . LEU A 1 82 ? -6.341 6.581 5.385 1.00 86.06 82 LEU A C 1
ATOM 607 O O . LEU A 1 82 ? -5.243 7.142 5.337 1.00 86.06 82 LEU A O 1
ATOM 611 N N . ARG A 1 83 ? -7.445 7.112 4.842 1.00 84.94 83 ARG A N 1
ATOM 612 C CA . ARG A 1 83 ? -7.480 8.447 4.222 1.00 84.94 83 ARG A CA 1
ATOM 613 C C . ARG A 1 83 ? -7.075 9.513 5.235 1.00 84.94 83 ARG A C 1
ATOM 615 O O . ARG A 1 83 ? -6.169 10.288 4.949 1.00 84.94 83 ARG A O 1
ATOM 622 N N . TYR A 1 84 ? -7.655 9.477 6.434 1.00 83.94 84 TYR A N 1
ATOM 623 C CA . TYR A 1 84 ? -7.319 10.401 7.518 1.00 83.94 84 TYR A CA 1
ATOM 624 C C . TYR A 1 84 ? -5.846 10.349 7.920 1.00 83.94 84 TYR A C 1
ATOM 626 O O . TYR A 1 84 ? -5.191 11.385 8.000 1.00 83.94 84 TYR A O 1
ATOM 634 N N . ALA A 1 85 ? -5.285 9.150 8.093 1.00 81.44 85 ALA A N 1
ATOM 635 C CA . ALA A 1 85 ? -3.865 8.988 8.396 1.00 81.44 85 ALA A CA 1
ATOM 636 C C . ALA A 1 85 ? -2.966 9.557 7.284 1.00 81.44 85 ALA A C 1
ATOM 638 O O . ALA A 1 85 ? -1.936 10.164 7.565 1.00 81.44 85 ALA A O 1
ATOM 639 N N . THR A 1 86 ? -3.363 9.391 6.021 1.00 76.69 86 THR A N 1
ATOM 640 C CA . THR A 1 86 ? -2.605 9.899 4.869 1.00 76.69 86 THR A CA 1
ATOM 641 C C . THR A 1 86 ? -2.659 11.429 4.788 1.00 76.69 86 THR A C 1
ATOM 643 O O . THR A 1 86 ? -1.630 12.062 4.549 1.00 76.69 86 THR A O 1
ATOM 646 N N . GLU A 1 87 ? -3.827 12.031 5.044 1.00 76.62 87 GLU A N 1
ATOM 647 C CA . GLU A 1 87 ? -3.982 13.490 5.123 1.00 76.62 87 GLU A CA 1
ATOM 648 C C . GLU A 1 87 ? -3.185 14.089 6.294 1.00 76.62 87 GLU A C 1
ATOM 650 O O . GLU A 1 87 ? -2.511 15.103 6.117 1.00 76.62 87 GLU A O 1
ATOM 655 N N . LEU A 1 88 ? -3.176 13.434 7.463 1.00 73.94 88 LEU A N 1
ATOM 656 C CA . LEU A 1 88 ? -2.459 13.908 8.655 1.00 73.94 88 LEU A CA 1
ATOM 657 C C . LEU A 1 88 ? -0.939 13.979 8.452 1.00 73.94 88 LEU A C 1
ATOM 659 O O . LEU A 1 88 ? -0.284 14.888 8.959 1.00 73.94 88 LEU A O 1
ATOM 663 N N . VAL A 1 89 ? -0.373 13.049 7.680 1.00 68.75 89 VAL A N 1
ATOM 664 C CA . VAL A 1 89 ? 1.060 13.044 7.330 1.00 68.75 89 VAL A CA 1
ATOM 665 C C . VAL A 1 89 ? 1.398 14.153 6.312 1.00 68.75 89 VAL A C 1
ATOM 667 O O . VAL A 1 89 ? 2.552 14.314 5.919 1.00 68.75 89 VAL A O 1
ATOM 670 N N . GLY A 1 90 ? 0.416 14.964 5.896 1.00 56.50 90 GLY A N 1
ATOM 671 C CA . GLY A 1 90 ? 0.619 16.065 4.956 1.00 56.50 90 GLY A CA 1
ATOM 672 C C . GLY A 1 90 ? 1.015 15.565 3.572 1.00 56.50 90 GLY A C 1
ATOM 673 O O . GLY A 1 90 ? 1.717 16.256 2.833 1.00 56.50 90 GLY A O 1
ATOM 674 N N . ALA A 1 91 ? 0.607 14.341 3.227 1.00 60.50 91 ALA A N 1
ATOM 675 C CA . ALA A 1 91 ? 0.932 13.717 1.963 1.00 60.50 91 ALA A CA 1
ATOM 676 C C . ALA A 1 91 ? 0.075 14.312 0.833 1.00 60.50 91 ALA A C 1
ATOM 678 O O . ALA A 1 91 ? -0.655 13.587 0.164 1.00 60.50 91 ALA A O 1
ATOM 679 N N . ASP A 1 92 ? 0.256 15.600 0.517 1.00 60.31 92 ASP A N 1
ATOM 680 C CA . ASP A 1 92 ? -0.224 16.256 -0.720 1.00 60.31 92 ASP A CA 1
ATOM 681 C C . ASP A 1 92 ? 0.553 15.757 -1.966 1.00 60.31 92 ASP A C 1
ATOM 683 O O . ASP A 1 92 ? 0.845 16.449 -2.937 1.00 60.31 92 ASP A O 1
ATOM 687 N N . THR A 1 93 ? 0.977 14.500 -1.892 1.00 63.66 93 THR A N 1
ATOM 688 C CA . THR A 1 93 ? 1.858 13.795 -2.816 1.00 63.66 93 THR A CA 1
ATOM 689 C C . THR A 1 93 ? 1.074 13.140 -3.949 1.00 63.66 93 THR A C 1
ATOM 691 O O . THR A 1 93 ? 1.675 12.563 -4.850 1.00 63.66 93 THR A O 1
ATOM 694 N N . GLY A 1 94 ? -0.264 13.198 -3.911 1.00 73.19 94 GLY A N 1
ATOM 695 C CA . GLY A 1 94 ? -1.144 12.513 -4.859 1.00 73.19 94 GLY A CA 1
ATOM 696 C C . GLY A 1 94 ? -1.108 10.984 -4.745 1.00 73.19 94 GLY A C 1
ATOM 697 O O . GLY A 1 94 ? -1.479 10.299 -5.700 1.00 73.19 94 GLY A O 1
ATOM 698 N N . ILE A 1 95 ? -0.625 10.446 -3.617 1.00 81.00 95 ILE A N 1
ATOM 699 C CA . ILE A 1 95 ? -0.646 9.010 -3.326 1.00 81.00 95 ILE A CA 1
ATOM 700 C C . ILE A 1 95 ? -2.090 8.572 -3.094 1.00 81.00 95 ILE A C 1
ATOM 702 O O . ILE A 1 95 ? -2.777 9.096 -2.222 1.00 81.00 95 ILE A O 1
ATOM 706 N N . ASN A 1 96 ? -2.524 7.555 -3.835 1.00 86.56 96 ASN A N 1
ATOM 707 C CA . ASN A 1 96 ? -3.843 6.957 -3.661 1.00 86.56 96 ASN A CA 1
ATOM 708 C C . ASN A 1 96 ? -3.691 5.598 -2.998 1.00 86.56 96 ASN A C 1
ATOM 710 O O . ASN A 1 96 ? -2.877 4.790 -3.441 1.00 86.56 96 ASN A O 1
ATOM 714 N N . SER A 1 97 ? -4.488 5.321 -1.975 1.00 88.44 97 SER A N 1
ATOM 715 C CA . SER A 1 97 ? -4.444 4.054 -1.254 1.00 88.44 97 SER A CA 1
ATOM 716 C C . SER A 1 97 ? -5.844 3.497 -1.027 1.00 88.44 97 SER A C 1
ATOM 718 O O . SER A 1 97 ? -6.834 4.228 -0.965 1.00 88.44 97 SER A O 1
ATOM 720 N N . ARG A 1 98 ? -5.935 2.171 -0.960 1.00 90.38 98 ARG A N 1
ATOM 721 C CA . ARG A 1 98 ? -7.157 1.443 -0.634 1.00 90.38 98 ARG A CA 1
ATOM 722 C C . ARG A 1 98 ? -6.798 0.179 0.121 1.00 90.38 98 ARG A C 1
ATOM 724 O O . ARG A 1 98 ? -5.851 -0.512 -0.244 1.00 90.38 98 ARG A O 1
ATOM 731 N N . ILE A 1 99 ? -7.607 -0.157 1.113 1.00 90.38 99 ILE A N 1
ATOM 732 C CA . ILE A 1 99 ? -7.574 -1.455 1.777 1.00 90.38 99 ILE A CA 1
ATOM 733 C C . ILE A 1 99 ? -8.913 -2.146 1.557 1.00 90.38 99 ILE A C 1
ATOM 735 O O . ILE A 1 99 ? -9.964 -1.514 1.576 1.00 90.38 99 ILE A O 1
ATOM 739 N N . TYR A 1 100 ? -8.909 -3.445 1.323 1.00 90.44 100 TYR A N 1
ATOM 740 C CA . TYR A 1 100 ? -10.137 -4.223 1.305 1.00 90.44 100 TYR A CA 1
ATOM 741 C C . TYR A 1 100 ? -9.853 -5.652 1.735 1.00 90.44 100 TYR A C 1
ATOM 743 O O . TYR A 1 100 ? -8.757 -6.168 1.530 1.00 90.44 100 TYR A O 1
ATOM 751 N N . LEU A 1 101 ? -10.856 -6.281 2.337 1.00 86.31 101 LEU A N 1
ATOM 752 C CA . LEU A 1 101 ? -10.766 -7.627 2.888 1.00 86.31 101 LEU A CA 1
ATOM 753 C C . LEU A 1 101 ? -11.614 -8.612 2.056 1.00 86.31 101 LEU A C 1
ATOM 755 O O . LEU A 1 101 ? -12.783 -8.846 2.378 1.00 86.31 101 LEU A O 1
ATOM 759 N N . PRO A 1 102 ? -11.101 -9.142 0.929 1.00 81.12 102 PRO A N 1
ATOM 760 C CA . PRO A 1 102 ? -11.762 -10.208 0.182 1.00 81.12 102 PRO A CA 1
ATOM 761 C C . PRO A 1 102 ? -11.619 -11.554 0.913 1.00 81.12 102 PRO A C 1
ATOM 763 O O . PRO A 1 102 ? -10.649 -12.285 0.719 1.00 81.12 102 PRO A O 1
ATOM 766 N N . GLY A 1 103 ? -12.610 -11.905 1.734 1.00 82.75 103 GLY A N 1
ATOM 767 C CA . GLY A 1 103 ? -12.576 -13.137 2.528 1.00 82.75 103 GLY A CA 1
ATOM 768 C C . GLY A 1 103 ? -11.621 -13.000 3.714 1.00 82.75 103 GLY A C 1
ATOM 769 O O . GLY A 1 103 ? -11.807 -12.112 4.535 1.00 82.75 103 GLY A O 1
ATOM 770 N N . GLU A 1 104 ? -10.604 -13.859 3.796 1.00 83.25 104 GLU A N 1
ATOM 771 C CA . GLU A 1 104 ? -9.612 -13.864 4.892 1.00 83.25 104 GLU A CA 1
ATOM 772 C C . GLU A 1 104 ? -8.280 -13.190 4.520 1.00 83.25 104 GLU A C 1
ATOM 774 O O . GLU A 1 104 ? -7.329 -13.189 5.301 1.00 83.25 104 GLU A O 1
ATOM 779 N N . ILE A 1 105 ? -8.189 -12.621 3.316 1.00 88.38 105 ILE A N 1
ATOM 780 C CA . ILE A 1 105 ? -6.987 -11.939 2.835 1.00 88.38 105 ILE A CA 1
ATOM 781 C C . ILE A 1 105 ? -7.228 -10.444 2.936 1.00 88.38 105 ILE A C 1
ATOM 783 O O . ILE A 1 105 ? -8.154 -9.935 2.315 1.00 88.38 105 ILE A O 1
ATOM 787 N N . LEU A 1 106 ? -6.386 -9.727 3.673 1.00 90.19 106 LEU A N 1
ATOM 788 C CA . LEU A 1 106 ? -6.372 -8.270 3.671 1.00 90.19 106 LEU A CA 1
ATOM 789 C C . LEU A 1 106 ? -5.498 -7.808 2.512 1.00 90.19 106 LEU A C 1
ATOM 791 O O . LEU A 1 106 ? -4.300 -8.079 2.487 1.00 90.19 106 LEU A O 1
ATOM 795 N N . ARG A 1 107 ? -6.081 -7.111 1.542 1.00 92.88 107 ARG A N 1
ATOM 796 C CA . ARG A 1 107 ? -5.339 -6.568 0.410 1.00 92.88 107 ARG A CA 1
ATOM 797 C C . ARG A 1 107 ? -5.240 -5.055 0.522 1.00 92.88 107 ARG A C 1
ATOM 799 O O . ARG A 1 107 ? -6.244 -4.361 0.668 1.00 92.88 107 ARG A O 1
ATOM 806 N N . THR A 1 108 ? -4.019 -4.561 0.381 1.00 91.81 108 THR A N 1
ATOM 807 C CA . THR A 1 108 ? -3.687 -3.139 0.361 1.00 91.81 108 THR A CA 1
ATOM 808 C C . THR A 1 108 ? -3.144 -2.779 -1.011 1.00 91.81 108 THR A C 1
ATOM 810 O O . THR A 1 108 ? -2.219 -3.413 -1.516 1.00 91.81 108 THR A O 1
ATOM 813 N N . GLU A 1 109 ? -3.705 -1.742 -1.615 1.00 93.44 109 GLU A N 1
ATOM 814 C CA . GLU A 1 109 ? -3.284 -1.210 -2.904 1.00 93.44 109 GLU A CA 1
ATOM 815 C C . GLU A 1 109 ? -2.863 0.244 -2.726 1.00 93.44 109 GLU A C 1
ATOM 817 O O . GLU A 1 109 ? -3.572 1.032 -2.104 1.00 93.44 109 GLU A O 1
ATOM 822 N N . VAL A 1 110 ? -1.707 0.605 -3.276 1.00 90.88 110 VAL A N 1
ATOM 823 C CA . VAL A 1 110 ? -1.164 1.965 -3.244 1.00 90.88 110 VAL A CA 1
ATOM 824 C C . VAL A 1 110 ? -0.722 2.350 -4.648 1.00 90.88 110 VAL A C 1
ATOM 826 O O . VAL A 1 110 ? -0.098 1.563 -5.351 1.00 90.88 110 VAL A O 1
ATOM 829 N N . SER A 1 111 ? -1.050 3.557 -5.084 1.00 90.50 111 SER A N 1
ATOM 830 C CA . SER A 1 111 ? -0.633 4.134 -6.360 1.00 90.50 111 SER A CA 1
ATOM 831 C C . SER A 1 111 ? 0.111 5.433 -6.086 1.00 90.50 111 SER A C 1
ATOM 833 O O . SER A 1 111 ? -0.484 6.405 -5.628 1.00 90.50 111 SER A O 1
ATOM 835 N N . VAL A 1 112 ? 1.414 5.443 -6.361 1.00 88.50 112 VAL A N 1
ATOM 836 C CA . VAL A 1 112 ? 2.290 6.599 -6.145 1.00 88.50 112 VAL A CA 1
ATOM 837 C C . VAL A 1 112 ? 2.566 7.272 -7.490 1.00 88.50 112 VAL A C 1
ATOM 839 O O . VAL A 1 112 ? 3.083 6.606 -8.396 1.00 88.50 112 VAL A O 1
ATOM 842 N N . PRO A 1 113 ? 2.246 8.564 -7.668 1.00 87.94 113 PRO A N 1
ATOM 843 C CA . PRO A 1 113 ? 2.606 9.283 -8.882 1.00 87.94 113 PRO A CA 1
ATOM 844 C C . PRO A 1 113 ? 4.115 9.553 -8.884 1.00 87.94 113 PRO A C 1
ATOM 846 O O . PRO A 1 113 ? 4.664 10.112 -7.941 1.00 87.94 113 PRO A O 1
ATOM 849 N N . ILE A 1 114 ? 4.799 9.154 -9.956 1.00 87.50 114 ILE A N 1
ATOM 850 C CA . ILE A 1 114 ? 6.250 9.350 -10.107 1.00 87.50 114 ILE A CA 1
ATOM 851 C C . ILE A 1 114 ? 6.548 10.576 -10.968 1.00 87.50 114 ILE A C 1
ATOM 853 O O . ILE A 1 114 ? 7.469 11.339 -10.686 1.00 87.50 114 ILE A O 1
ATOM 857 N N . SER A 1 115 ? 5.790 10.773 -12.048 1.00 82.00 115 SER A N 1
ATOM 858 C CA . SER A 1 115 ? 5.943 11.936 -12.922 1.00 82.00 115 SER A CA 1
ATOM 859 C C . SER A 1 115 ? 4.691 12.179 -13.753 1.00 82.00 115 SER A C 1
ATOM 861 O O . SER A 1 115 ? 4.059 11.229 -14.214 1.00 82.00 115 SER A O 1
ATOM 863 N N . ASN A 1 116 ? 4.398 13.458 -13.998 1.00 74.50 116 ASN A N 1
ATOM 864 C CA . ASN A 1 116 ? 3.307 13.921 -14.858 1.00 74.50 116 ASN A CA 1
ATOM 865 C C . ASN A 1 116 ? 3.784 14.821 -16.018 1.00 74.50 116 ASN A C 1
ATOM 867 O O . ASN A 1 116 ? 2.949 15.374 -16.725 1.00 74.50 116 ASN A O 1
ATOM 871 N N . LEU A 1 117 ? 5.100 14.980 -16.243 1.00 68.50 117 LEU A N 1
ATOM 872 C CA . LEU A 1 117 ? 5.619 15.993 -17.185 1.00 68.50 117 LEU A CA 1
ATOM 873 C C . LEU A 1 117 ? 5.239 15.749 -18.657 1.00 68.50 117 LEU A C 1
ATOM 875 O O . LEU A 1 117 ? 4.967 16.702 -19.378 1.00 68.50 117 LEU A O 1
ATOM 879 N N . PHE A 1 118 ? 5.230 14.494 -19.115 1.00 71.19 118 PHE A N 1
ATOM 880 C CA . PHE A 1 118 ? 4.905 14.153 -20.516 1.00 71.19 118 PHE A CA 1
ATOM 881 C C . PHE A 1 118 ? 3.852 13.050 -20.644 1.00 71.19 118 PHE A C 1
ATOM 883 O O . PHE A 1 118 ? 3.114 12.982 -21.626 1.00 71.19 118 PHE A O 1
ATOM 890 N N . ARG A 1 119 ? 3.794 12.153 -19.660 1.00 80.75 119 ARG A N 1
ATOM 891 C CA . ARG A 1 119 ? 2.791 11.099 -19.529 1.00 80.75 119 ARG A CA 1
ATOM 892 C C . ARG A 1 119 ? 2.697 10.740 -18.049 1.00 80.75 119 ARG A C 1
ATOM 894 O O . ARG A 1 119 ? 3.755 10.660 -17.429 1.00 80.75 119 ARG A O 1
ATOM 901 N N . PRO A 1 120 ? 1.495 10.507 -17.499 1.00 83.62 120 PRO A N 1
ATOM 902 C CA . PRO A 1 120 ? 1.370 10.059 -16.123 1.00 83.62 120 PRO A CA 1
ATOM 903 C C . PRO A 1 120 ? 2.054 8.700 -15.957 1.00 83.62 120 PRO A C 1
ATOM 905 O O . PRO A 1 120 ? 1.780 7.749 -16.700 1.00 83.62 120 PRO A O 1
ATOM 908 N N . ILE A 1 121 ? 2.973 8.638 -15.003 1.00 89.50 121 ILE A N 1
ATOM 909 C CA . ILE A 1 121 ? 3.686 7.429 -14.610 1.00 89.50 121 ILE A CA 1
ATOM 910 C C . ILE A 1 121 ? 3.399 7.180 -13.138 1.00 89.50 121 ILE A C 1
ATOM 912 O O . ILE A 1 121 ? 3.594 8.056 -12.296 1.00 89.50 121 ILE A O 1
ATOM 916 N N . TRP A 1 122 ? 2.975 5.958 -12.851 1.00 90.00 122 TRP A N 1
ATOM 917 C CA . TRP A 1 122 ? 2.561 5.497 -11.540 1.00 90.00 122 TRP A CA 1
ATOM 918 C C . TRP A 1 122 ? 3.402 4.301 -11.122 1.00 90.00 122 TRP A C 1
ATOM 920 O O . TRP A 1 122 ? 3.659 3.401 -11.922 1.00 90.00 122 TRP A O 1
ATOM 930 N N . LEU A 1 123 ? 3.797 4.271 -9.858 1.00 90.69 123 LEU A N 1
ATOM 931 C CA . LEU A 1 123 ? 4.254 3.061 -9.199 1.00 90.69 123 LEU A CA 1
ATOM 932 C C . LEU A 1 123 ? 3.075 2.494 -8.417 1.00 90.69 123 LEU A C 1
ATOM 934 O O . LEU A 1 123 ? 2.624 3.096 -7.445 1.00 90.69 123 LEU A O 1
ATOM 938 N N . ASN A 1 124 ? 2.578 1.342 -8.852 1.00 93.00 124 ASN A N 1
ATOM 939 C CA . ASN A 1 124 ? 1.502 0.655 -8.154 1.00 93.00 124 ASN A CA 1
ATOM 940 C C . ASN A 1 124 ? 2.088 -0.434 -7.261 1.00 93.00 124 ASN A C 1
ATOM 942 O O . ASN A 1 124 ? 2.903 -1.236 -7.710 1.00 93.00 124 ASN A O 1
ATOM 946 N N . VAL A 1 125 ? 1.665 -0.464 -6.008 1.00 92.62 125 VAL A N 1
ATOM 947 C CA . VAL A 1 125 ? 2.078 -1.437 -5.004 1.00 92.62 125 VAL A CA 1
ATOM 948 C C . VAL A 1 125 ? 0.838 -2.191 -4.558 1.00 92.62 125 VAL A C 1
ATOM 950 O O . VAL A 1 125 ? -0.159 -1.576 -4.192 1.00 92.62 125 VAL A O 1
ATOM 953 N N . ILE A 1 126 ? 0.891 -3.516 -4.606 1.00 94.19 126 ILE A N 1
ATOM 954 C CA . ILE A 1 126 ? -0.177 -4.386 -4.114 1.00 94.19 126 ILE A CA 1
ATOM 955 C C . ILE A 1 126 ? 0.445 -5.303 -3.075 1.00 94.19 126 ILE A C 1
ATOM 957 O O . ILE A 1 126 ? 1.395 -6.023 -3.379 1.00 94.19 126 ILE A O 1
ATOM 961 N N . ALA A 1 127 ? -0.079 -5.256 -1.861 1.00 93.06 127 ALA A N 1
ATOM 962 C CA . ALA A 1 127 ? 0.321 -6.108 -0.758 1.00 93.06 127 ALA A CA 1
ATOM 963 C C . ALA A 1 127 ? -0.877 -6.943 -0.310 1.00 93.06 127 ALA A C 1
ATOM 965 O O . ALA A 1 127 ? -1.994 -6.436 -0.217 1.00 93.06 127 ALA A O 1
ATOM 966 N N . GLU A 1 128 ? -0.643 -8.218 -0.037 1.00 93.62 128 GLU A N 1
ATOM 967 C CA . GLU A 1 128 ? -1.638 -9.117 0.539 1.00 93.62 128 GLU A CA 1
ATOM 968 C C . GLU A 1 128 ? -1.133 -9.618 1.878 1.00 93.62 128 GLU A C 1
ATOM 970 O O . GLU A 1 128 ? 0.035 -9.984 2.021 1.00 93.62 128 GLU A O 1
ATOM 975 N N . PHE A 1 129 ? -2.031 -9.630 2.850 1.00 91.06 129 PHE A N 1
ATOM 976 C CA . PHE A 1 129 ? -1.773 -10.087 4.195 1.00 91.06 129 PHE A CA 1
ATOM 977 C C . PHE A 1 129 ? -2.770 -11.179 4.549 1.00 91.06 129 PHE A C 1
ATOM 979 O O . PHE A 1 129 ? -3.955 -11.088 4.225 1.00 91.06 129 PHE A O 1
ATOM 986 N N . VAL A 1 130 ? -2.281 -12.205 5.229 1.00 91.12 130 VAL A N 1
ATOM 987 C CA . VAL A 1 130 ? -3.093 -13.284 5.789 1.00 91.12 130 VAL A CA 1
ATOM 988 C C . VAL A 1 130 ? -3.047 -13.190 7.305 1.00 91.12 130 VAL A C 1
ATOM 990 O O . VAL A 1 130 ? -2.018 -12.828 7.881 1.00 91.12 130 VAL A O 1
ATOM 993 N N . SER A 1 131 ? -4.169 -13.476 7.955 1.00 83.50 131 SER A N 1
ATOM 994 C CA . SER A 1 131 ? -4.207 -13.576 9.411 1.00 83.50 131 SER A CA 1
ATOM 995 C C . SER A 1 131 ? -3.659 -14.940 9.833 1.00 83.50 131 SER A C 1
ATOM 997 O O . SER A 1 131 ? -4.186 -15.980 9.440 1.00 83.50 131 SER A O 1
ATOM 999 N N . THR A 1 132 ? -2.588 -14.931 10.625 1.00 82.00 132 THR A N 1
ATOM 1000 C CA . THR A 1 132 ? -1.991 -16.128 11.226 1.00 82.00 132 THR A CA 1
ATOM 1001 C C . THR A 1 132 ? -2.052 -15.967 12.745 1.00 82.00 132 THR A C 1
ATOM 1003 O O . THR A 1 132 ? -1.125 -15.444 13.367 1.00 82.00 132 THR A O 1
ATOM 1006 N N . GLY A 1 133 ? -3.174 -16.379 13.345 1.00 78.69 133 GLY A N 1
ATOM 1007 C CA . GLY A 1 133 ? -3.472 -16.112 14.758 1.00 78.69 133 GLY A CA 1
ATOM 1008 C C . GLY A 1 133 ? -3.671 -14.614 15.003 1.00 78.69 133 GLY A C 1
ATOM 1009 O O . GLY A 1 133 ? -4.358 -13.949 14.235 1.00 78.69 133 GLY A O 1
ATOM 1010 N N . ASP A 1 134 ? -3.003 -14.063 16.016 1.00 70.88 134 ASP A N 1
ATOM 1011 C CA . ASP A 1 134 ? -3.126 -12.643 16.393 1.00 70.88 134 ASP A CA 1
ATOM 1012 C C . ASP A 1 134 ? -2.258 -11.697 15.540 1.00 70.88 134 ASP A C 1
ATOM 1014 O O . ASP A 1 134 ? -2.013 -10.549 15.915 1.00 70.88 134 ASP A O 1
ATOM 1018 N N . ARG A 1 135 ? -1.715 -12.174 14.411 1.00 76.25 135 ARG A N 1
ATOM 1019 C CA . ARG A 1 135 ? -0.778 -11.410 13.575 1.00 76.25 135 ARG A CA 1
ATOM 1020 C C . ARG A 1 135 ? -1.217 -11.370 12.118 1.00 76.25 135 ARG A C 1
ATOM 1022 O O . ARG A 1 135 ? -1.630 -12.377 11.547 1.00 76.25 135 ARG A O 1
ATOM 1029 N N . LEU A 1 136 ? -1.050 -10.202 11.500 1.00 80.00 136 LEU A N 1
ATOM 1030 C CA . LEU A 1 136 ? -1.113 -10.030 10.051 1.00 80.00 136 LEU A CA 1
ATOM 1031 C C . LEU A 1 136 ? 0.259 -10.342 9.456 1.00 80.00 136 LEU A C 1
ATOM 1033 O O . LEU A 1 136 ? 1.241 -9.661 9.749 1.00 80.00 136 LEU A O 1
ATOM 1037 N N . GLN A 1 137 ? 0.322 -11.362 8.609 1.00 87.62 137 GLN A N 1
ATOM 1038 C CA . GLN A 1 137 ? 1.537 -11.754 7.910 1.00 87.62 137 GLN A CA 1
ATOM 1039 C C . GLN A 1 137 ? 1.459 -11.317 6.451 1.00 87.62 137 GLN A C 1
ATOM 1041 O O . GLN A 1 137 ? 0.518 -11.673 5.745 1.00 87.62 137 GLN A O 1
ATOM 1046 N N . LEU A 1 138 ? 2.464 -10.571 5.986 1.00 90.06 138 LEU A N 1
ATOM 1047 C CA . LEU A 1 138 ? 2.600 -10.209 4.576 1.00 90.06 138 LEU A CA 1
ATOM 1048 C C . LEU A 1 138 ? 2.871 -11.478 3.752 1.00 90.06 138 LEU A C 1
ATOM 1050 O O . LEU A 1 138 ? 3.939 -12.076 3.870 1.00 90.06 138 LEU A O 1
ATOM 1054 N N . SER A 1 139 ? 1.905 -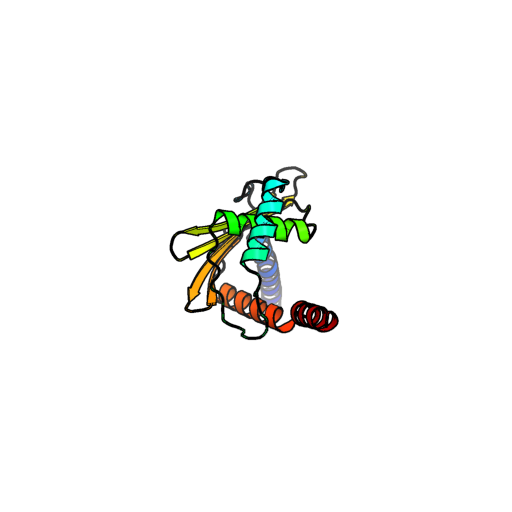11.894 2.934 1.00 91.19 139 SER A N 1
ATOM 1055 C CA . SER A 1 139 ? 1.978 -13.114 2.122 1.00 91.19 139 SER A CA 1
ATOM 1056 C C . SER A 1 139 ? 2.500 -12.847 0.712 1.00 91.19 139 SER A C 1
ATOM 1058 O O . SER A 1 139 ? 3.190 -13.684 0.132 1.00 91.19 139 SER A O 1
ATOM 1060 N N . SER A 1 140 ? 2.188 -11.677 0.150 1.00 93.25 140 SER A N 1
ATOM 1061 C CA . SER A 1 140 ? 2.561 -11.310 -1.214 1.00 93.25 140 SER A CA 1
ATOM 1062 C C . SER A 1 140 ? 2.780 -9.810 -1.340 1.00 93.25 140 SER A C 1
ATOM 1064 O O . SER A 1 140 ? 2.077 -9.005 -0.729 1.00 93.25 140 SER A O 1
ATOM 1066 N N . LEU A 1 141 ? 3.754 -9.434 -2.168 1.00 93.50 141 LEU A N 1
ATOM 1067 C CA . LEU A 1 141 ? 4.038 -8.052 -2.528 1.00 93.50 141 LEU A CA 1
ATOM 1068 C C . LEU A 1 141 ? 4.286 -7.966 -4.032 1.00 93.50 141 LEU A C 1
ATOM 1070 O O . LEU A 1 141 ? 5.059 -8.739 -4.597 1.00 93.50 141 LEU A O 1
ATOM 1074 N N . LYS A 1 142 ? 3.654 -6.999 -4.687 1.00 94.00 142 LYS A N 1
ATOM 1075 C CA . LYS A 1 142 ? 3.788 -6.747 -6.119 1.00 94.00 142 LYS A CA 1
ATOM 1076 C C . LYS A 1 142 ? 4.040 -5.268 -6.372 1.00 94.00 142 LYS A C 1
ATOM 1078 O O . LYS A 1 142 ? 3.326 -4.417 -5.851 1.00 94.00 142 LYS A O 1
ATOM 1083 N N . LEU A 1 143 ? 5.038 -4.982 -7.202 1.00 91.81 143 LEU A N 1
ATOM 1084 C CA . LEU A 1 143 ? 5.412 -3.648 -7.667 1.00 91.81 143 LEU A CA 1
ATOM 1085 C C . LEU A 1 143 ? 5.160 -3.566 -9.175 1.00 91.81 143 LEU A C 1
ATOM 1087 O O . LEU A 1 143 ? 5.874 -4.169 -9.977 1.00 91.81 143 LEU A O 1
ATOM 1091 N N . GLY A 1 144 ? 4.108 -2.862 -9.576 1.00 89.12 144 GLY A N 1
ATOM 1092 C CA . GLY A 1 144 ? 3.645 -2.806 -10.956 1.00 89.12 144 GLY A CA 1
ATOM 1093 C C . GLY A 1 144 ? 3.291 -4.196 -11.476 1.00 89.12 144 GLY A C 1
ATOM 1094 O O . GLY A 1 144 ? 2.311 -4.798 -11.044 1.00 89.12 144 GLY A O 1
ATOM 1095 N N . HIS A 1 145 ? 4.086 -4.724 -12.408 1.00 86.56 145 HIS A N 1
ATOM 1096 C CA . HIS A 1 145 ? 3.929 -6.091 -12.925 1.00 86.56 145 HIS A CA 1
ATOM 1097 C C . HIS A 1 145 ? 4.837 -7.123 -12.242 1.00 86.56 145 HIS A C 1
ATOM 1099 O O . HIS A 1 145 ? 4.720 -8.313 -12.525 1.00 86.56 145 HIS A O 1
ATOM 1105 N N . ILE A 1 146 ? 5.726 -6.687 -11.352 1.00 89.31 146 ILE A N 1
ATOM 1106 C CA . ILE A 1 146 ? 6.757 -7.527 -10.746 1.00 89.31 146 ILE A CA 1
ATOM 1107 C C . ILE A 1 146 ? 6.245 -8.070 -9.420 1.00 89.31 146 ILE A C 1
ATOM 1109 O O . ILE A 1 146 ? 6.036 -7.311 -8.477 1.00 89.31 146 ILE A O 1
ATOM 1113 N N . GLY A 1 147 ? 6.057 -9.386 -9.340 1.00 90.81 147 GLY A N 1
ATOM 1114 C CA . GLY A 1 147 ? 5.870 -10.069 -8.062 1.00 90.81 147 GLY A CA 1
ATOM 1115 C C . GLY A 1 147 ? 7.203 -10.166 -7.327 1.00 90.81 147 GLY A C 1
ATOM 1116 O O . GLY A 1 147 ? 8.194 -10.614 -7.907 1.00 90.81 147 GLY A O 1
ATOM 1117 N N . ILE A 1 148 ? 7.234 -9.736 -6.070 1.00 90.62 148 ILE A N 1
ATOM 1118 C CA . ILE A 1 148 ? 8.402 -9.881 -5.209 1.00 90.62 148 ILE A CA 1
ATOM 1119 C C . ILE A 1 148 ? 8.473 -11.341 -4.733 1.00 90.62 148 ILE A C 1
ATOM 1121 O O . ILE A 1 148 ? 7.489 -11.856 -4.204 1.00 90.62 148 ILE A O 1
ATOM 1125 N N . PRO A 1 149 ? 9.614 -12.027 -4.918 1.00 89.12 149 PRO A N 1
ATOM 1126 C CA . PRO A 1 149 ? 9.830 -13.377 -4.405 1.00 89.12 149 PRO A CA 1
ATOM 1127 C C . PRO A 1 149 ? 9.575 -13.491 -2.895 1.00 89.12 149 PRO A C 1
ATOM 1129 O O . PRO A 1 149 ? 9.988 -12.613 -2.139 1.00 89.12 149 PRO A O 1
ATOM 1132 N N . GLY A 1 150 ? 8.965 -14.593 -2.446 1.00 87.62 150 GLY A N 1
ATOM 1133 C CA . GLY A 1 150 ? 8.563 -14.784 -1.042 1.00 87.62 150 GLY A CA 1
ATOM 1134 C C . GLY A 1 150 ? 9.699 -14.606 -0.026 1.00 87.62 150 GLY A C 1
ATOM 1135 O O . GLY A 1 150 ? 9.517 -13.949 0.990 1.00 87.62 150 GLY A O 1
ATOM 1136 N N . ASN A 1 151 ? 10.916 -15.053 -0.350 1.00 87.31 151 ASN A N 1
ATOM 1137 C CA . ASN A 1 151 ? 12.092 -14.857 0.506 1.00 87.31 151 ASN A CA 1
ATOM 113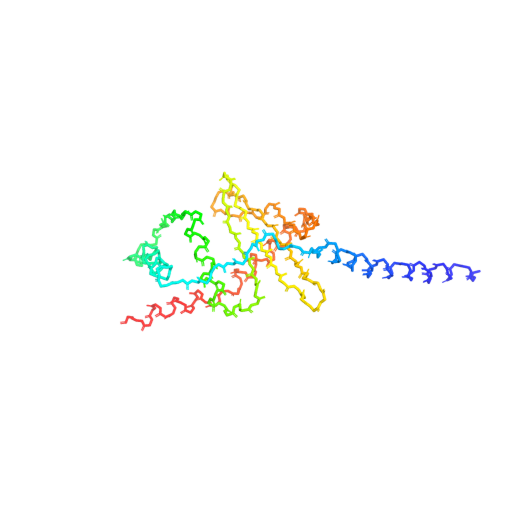8 C C . ASN A 1 151 ? 12.455 -13.372 0.713 1.00 87.31 151 ASN A C 1
ATOM 1140 O O . ASN A 1 151 ? 12.968 -12.997 1.765 1.00 87.31 151 ASN A O 1
ATOM 1144 N N . LEU A 1 152 ? 12.207 -12.519 -0.286 1.00 86.69 152 LEU A N 1
ATOM 1145 C CA . LEU A 1 152 ? 12.393 -11.073 -0.160 1.00 86.69 152 LEU A CA 1
ATOM 1146 C C . LEU A 1 152 ? 11.227 -10.425 0.587 1.00 86.69 152 LEU A C 1
ATOM 1148 O O . LEU A 1 152 ? 11.454 -9.496 1.356 1.00 86.69 152 LEU A O 1
ATOM 1152 N N . VAL A 1 153 ? 10.003 -10.925 0.400 1.00 88.19 153 VAL A N 1
ATOM 1153 C CA . VAL A 1 153 ? 8.826 -10.486 1.166 1.00 88.19 153 VAL A CA 1
ATOM 1154 C C . VAL A 1 153 ? 9.040 -10.724 2.661 1.00 88.19 153 VAL A C 1
ATOM 1156 O O . VAL A 1 153 ? 8.879 -9.797 3.449 1.00 88.19 153 VAL A O 1
ATOM 1159 N N . GLU A 1 154 ? 9.494 -11.918 3.044 1.00 86.19 154 GLU A N 1
ATOM 1160 C CA . GLU A 1 154 ? 9.823 -12.266 4.431 1.00 86.19 154 GLU A CA 1
ATOM 1161 C C . GLU A 1 154 ? 10.936 -11.374 4.999 1.00 86.19 154 GLU A C 1
ATOM 1163 O O . GLU A 1 154 ? 10.814 -10.846 6.104 1.00 86.19 154 GLU A O 1
ATOM 1168 N N . ALA A 1 155 ? 12.010 -11.139 4.236 1.00 84.50 155 ALA A N 1
ATOM 1169 C CA . ALA A 1 155 ? 13.104 -10.268 4.667 1.00 84.50 155 ALA A CA 1
ATOM 1170 C C . ALA A 1 155 ? 12.648 -8.813 4.890 1.00 84.50 155 ALA A C 1
ATOM 1172 O O . ALA A 1 155 ? 13.061 -8.171 5.862 1.00 84.50 155 ALA A O 1
ATOM 1173 N N . LEU A 1 156 ? 11.787 -8.296 4.007 1.00 83.00 156 LEU A N 1
ATOM 1174 C CA . LEU A 1 156 ? 11.196 -6.965 4.141 1.00 83.00 156 LEU A CA 1
ATOM 1175 C C . LEU A 1 156 ? 10.257 -6.896 5.347 1.00 83.00 156 LEU A C 1
ATOM 1177 O O . LEU A 1 156 ? 10.374 -5.958 6.132 1.00 83.00 156 LEU A O 1
ATOM 1181 N N . ALA A 1 157 ? 9.388 -7.892 5.534 1.00 83.38 157 ALA A N 1
ATOM 1182 C CA . ALA A 1 157 ? 8.471 -7.962 6.670 1.00 83.38 157 ALA A CA 1
ATOM 1183 C C . ALA A 1 157 ? 9.229 -7.947 8.006 1.00 83.38 157 ALA A C 1
ATOM 1185 O O . ALA A 1 157 ? 8.938 -7.116 8.862 1.00 83.38 157 ALA A O 1
ATOM 1186 N N . ASN A 1 158 ? 10.278 -8.765 8.132 1.00 82.38 158 ASN A N 1
ATOM 1187 C CA . ASN A 1 158 ? 11.120 -8.807 9.330 1.00 82.38 158 ASN A CA 1
ATOM 1188 C C . ASN A 1 158 ? 11.839 -7.471 9.584 1.00 82.38 158 ASN A C 1
ATOM 1190 O O . ASN A 1 158 ? 11.967 -7.034 10.725 1.00 82.38 158 ASN A O 1
ATOM 1194 N N . SER A 1 159 ? 12.304 -6.802 8.524 1.00 79.06 159 SER A N 1
ATOM 1195 C CA . SER A 1 159 ? 12.976 -5.498 8.636 1.00 79.06 159 SER A CA 1
ATOM 1196 C C . SER A 1 159 ? 12.017 -4.393 9.081 1.00 79.06 159 SER A C 1
ATOM 1198 O O . SER A 1 159 ? 12.392 -3.513 9.854 1.00 79.06 159 SER A O 1
ATOM 1200 N N . VAL A 1 160 ? 10.781 -4.431 8.580 1.00 74.44 160 VAL A N 1
ATOM 1201 C CA . VAL A 1 160 ? 9.708 -3.515 8.971 1.00 74.44 160 VAL A CA 1
ATOM 1202 C C . VAL A 1 160 ? 9.320 -3.774 10.424 1.00 74.44 160 VAL A C 1
ATOM 1204 O O . VAL A 1 160 ? 9.349 -2.836 11.209 1.00 74.44 160 VAL A O 1
ATOM 1207 N N . GLU A 1 161 ? 9.071 -5.023 10.824 1.00 73.19 161 GLU A N 1
ATOM 1208 C CA . GLU A 1 161 ? 8.749 -5.378 12.215 1.00 73.19 161 GLU A CA 1
ATOM 1209 C C . GLU A 1 161 ? 9.844 -4.906 13.186 1.00 73.19 161 GLU A C 1
ATOM 1211 O O . GLU A 1 161 ? 9.542 -4.271 14.190 1.00 73.19 161 GLU A O 1
ATOM 1216 N N . GLN A 1 162 ? 11.126 -5.092 12.852 1.00 71.88 162 GLN A N 1
ATOM 1217 C CA . GLN A 1 162 ? 12.236 -4.596 13.676 1.00 71.88 162 GLN A CA 1
ATOM 1218 C C . GLN A 1 162 ? 12.273 -3.067 13.797 1.00 71.88 162 GLN A C 1
ATOM 1220 O O . GLN A 1 162 ? 12.592 -2.552 14.866 1.00 71.88 162 GLN A O 1
ATOM 1225 N N . ARG A 1 163 ? 11.945 -2.328 12.729 1.00 64.38 163 ARG A N 1
ATOM 1226 C CA . ARG A 1 163 ? 11.883 -0.856 12.767 1.00 64.38 163 ARG A CA 1
ATOM 1227 C C . ARG A 1 163 ? 10.661 -0.355 13.531 1.00 64.38 163 ARG A C 1
ATOM 1229 O O . ARG A 1 163 ? 10.795 0.547 14.342 1.00 64.38 163 ARG A O 1
ATOM 1236 N N . PHE A 1 164 ? 9.498 -0.968 13.338 1.00 60.41 164 PHE A N 1
ATOM 1237 C CA . PHE A 1 164 ? 8.280 -0.623 14.076 1.00 60.41 164 PHE A CA 1
ATOM 1238 C C . PHE A 1 164 ? 8.340 -1.033 15.555 1.00 60.41 164 PHE A C 1
ATOM 1240 O O . PHE A 1 164 ? 7.685 -0.413 16.377 1.00 60.41 164 PHE A O 1
ATOM 1247 N N . LEU A 1 165 ? 9.128 -2.040 15.934 1.00 55.88 165 LEU A N 1
ATOM 1248 C CA . LEU A 1 165 ? 9.357 -2.368 17.347 1.00 55.88 165 LEU A CA 1
ATOM 1249 C C . LEU A 1 165 ? 10.522 -1.574 17.960 1.00 55.88 165 LEU A C 1
ATOM 1251 O O . LEU A 1 165 ? 10.569 -1.408 19.176 1.00 55.88 165 LEU A O 1
ATOM 1255 N N . GLY A 1 166 ? 11.461 -1.094 17.139 1.00 48.22 166 GLY A N 1
ATOM 1256 C CA . GLY A 1 166 ? 12.637 -0.343 17.585 1.00 48.22 166 GLY A CA 1
ATOM 1257 C C . GLY A 1 166 ? 12.464 1.177 17.625 1.00 48.22 166 GLY A C 1
ATOM 1258 O O . GLY A 1 166 ? 13.204 1.835 18.348 1.00 48.22 166 GLY A O 1
ATOM 1259 N N . ASP A 1 167 ? 11.508 1.727 16.870 1.00 47.59 167 ASP A N 1
ATOM 1260 C CA . ASP A 1 167 ? 11.447 3.156 16.529 1.00 47.59 167 ASP A CA 1
ATOM 1261 C C . ASP A 1 167 ? 10.045 3.758 16.737 1.00 47.59 167 ASP A C 1
ATOM 1263 O O . ASP A 1 167 ? 9.630 4.656 16.009 1.00 47.59 167 ASP A O 1
ATOM 1267 N N . VAL A 1 168 ? 9.293 3.292 17.744 1.00 47.00 168 VAL A N 1
ATOM 1268 C CA . VAL A 1 168 ? 8.056 3.964 18.195 1.00 47.00 168 VAL A CA 1
ATOM 1269 C C . VAL A 1 168 ? 8.326 4.720 19.509 1.00 47.00 168 VAL A C 1
ATOM 1271 O O . VAL A 1 168 ? 7.812 4.335 20.562 1.00 47.00 168 VAL A O 1
ATOM 1274 N N . PRO A 1 169 ? 9.106 5.826 19.494 1.00 48.41 169 PRO A N 1
ATOM 1275 C CA . PRO A 1 169 ? 9.159 6.751 20.625 1.00 48.41 169 PRO A CA 1
ATOM 1276 C C . PRO A 1 169 ? 7.783 7.389 20.891 1.00 48.41 169 PRO A C 1
ATOM 1278 O O . PRO A 1 169 ? 7.496 7.783 22.016 1.00 48.41 169 PRO A O 1
ATOM 1281 N N . THR A 1 170 ? 6.872 7.376 19.911 1.00 52.06 170 THR A N 1
ATOM 1282 C CA . THR A 1 170 ? 5.500 7.891 20.032 1.00 52.06 170 THR A CA 1
ATOM 1283 C C . THR A 1 170 ? 4.637 7.115 21.035 1.00 52.06 170 THR A C 1
ATOM 1285 O O . THR A 1 170 ? 3.768 7.706 21.661 1.00 52.06 170 THR A O 1
ATOM 1288 N N . TYR A 1 171 ? 4.874 5.817 21.261 1.00 49.38 171 TYR A N 1
ATOM 1289 C CA . TYR A 1 171 ? 4.099 5.045 22.247 1.00 49.38 171 TYR A CA 1
ATOM 1290 C C . TYR A 1 171 ? 4.493 5.447 23.671 1.00 49.38 171 TYR A C 1
ATOM 1292 O O . TYR A 1 171 ? 3.637 5.594 24.538 1.00 49.38 171 TYR A O 1
ATOM 1300 N N . MET A 1 172 ? 5.789 5.685 23.892 1.00 48.12 172 MET A N 1
ATOM 1301 C CA . MET A 1 172 ? 6.309 6.177 25.166 1.00 48.12 172 MET A CA 1
ATOM 1302 C C . MET A 1 172 ? 5.924 7.637 25.417 1.00 48.12 172 MET A C 1
ATOM 1304 O O . MET A 1 172 ? 5.591 7.978 26.547 1.00 48.12 172 MET A O 1
ATOM 1308 N N . GLU A 1 173 ? 5.909 8.486 24.386 1.00 51.66 173 GLU A N 1
ATOM 1309 C CA . GLU A 1 173 ? 5.460 9.880 24.497 1.00 51.66 173 GLU A CA 1
ATOM 1310 C C . GLU A 1 173 ? 3.946 9.993 24.724 1.00 51.66 173 GLU A C 1
ATOM 1312 O O . GLU A 1 173 ? 3.527 10.783 25.562 1.00 51.66 173 GLU A O 1
ATOM 1317 N N . ILE A 1 174 ? 3.114 9.176 24.066 1.00 53.06 174 ILE A N 1
ATOM 1318 C CA . ILE A 1 174 ? 1.660 9.149 24.310 1.00 53.06 174 ILE A CA 1
ATOM 1319 C C . ILE A 1 174 ? 1.354 8.648 25.728 1.00 53.06 174 ILE A C 1
ATOM 1321 O O . ILE A 1 174 ? 0.497 9.216 26.402 1.00 53.06 174 ILE A O 1
ATOM 1325 N N . LEU A 1 175 ? 2.073 7.633 26.219 1.00 52.62 175 LEU A N 1
ATOM 1326 C CA . LEU A 1 175 ? 1.941 7.179 27.607 1.00 52.62 175 LEU A CA 1
ATOM 1327 C C . LEU A 1 175 ? 2.438 8.231 28.610 1.00 52.62 175 LEU A C 1
ATOM 1329 O O . LEU A 1 175 ? 1.793 8.432 29.634 1.00 52.62 175 LEU A O 1
ATOM 1333 N N . ALA A 1 176 ? 3.524 8.948 28.305 1.00 57.56 176 ALA A N 1
ATOM 1334 C CA . ALA A 1 176 ? 4.018 10.047 29.137 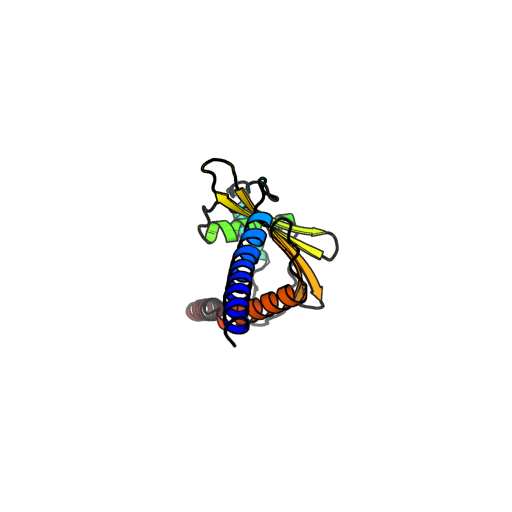1.00 57.56 176 ALA A CA 1
ATOM 1335 C C . ALA A 1 176 ? 3.058 11.252 29.154 1.00 57.56 176 ALA A C 1
ATOM 1337 O O . ALA A 1 176 ? 2.881 11.890 30.189 1.00 57.56 176 ALA A O 1
ATOM 1338 N N . LEU A 1 177 ? 2.392 11.541 28.032 1.00 54.03 177 LEU A N 1
ATOM 1339 C CA . LEU A 1 177 ? 1.357 12.572 27.951 1.00 54.03 177 LEU A CA 1
ATOM 1340 C C . LEU A 1 177 ? 0.100 12.175 28.736 1.00 54.03 177 LEU A C 1
ATOM 1342 O O . LEU A 1 177 ? -0.484 13.029 29.399 1.00 54.03 177 LEU A O 1
ATOM 1346 N N . LEU A 1 178 ? -0.282 10.894 28.731 1.00 51.81 178 LEU A N 1
ATOM 1347 C CA . LEU A 1 178 ? -1.397 10.372 29.533 1.00 51.81 178 LEU A CA 1
ATOM 1348 C C . LEU A 1 178 ? -1.103 10.369 31.043 1.00 51.81 178 LEU A C 1
ATOM 1350 O O . LEU A 1 178 ? -2.026 10.554 31.832 1.00 51.81 178 LEU A O 1
ATOM 1354 N N . ASP A 1 179 ? 0.160 10.202 31.440 1.00 54.75 179 ASP A N 1
ATOM 1355 C CA . ASP A 1 179 ? 0.601 10.284 32.841 1.00 54.75 179 ASP A CA 1
ATOM 1356 C C . ASP A 1 179 ? 0.656 11.739 33.351 1.00 54.75 179 ASP A C 1
ATOM 1358 O O . ASP A 1 179 ? 0.360 12.014 34.508 1.00 54.75 179 ASP A O 1
ATOM 1362 N N . SER A 1 180 ? 0.944 12.705 32.469 1.00 53.50 180 SER A N 1
ATOM 1363 C CA . SER A 1 180 ? 1.054 14.133 32.824 1.00 53.50 180 SER A CA 1
ATOM 1364 C C . SER A 1 180 ? -0.275 14.867 33.070 1.00 53.50 180 SER A C 1
ATOM 1366 O O . SER A 1 180 ? -0.268 16.052 33.402 1.00 53.50 180 SER A O 1
ATOM 1368 N N . VAL A 1 181 ? -1.412 14.186 32.878 1.00 53.28 181 VAL A N 1
ATOM 1369 C CA . VAL A 1 181 ? -2.771 14.733 33.076 1.00 53.28 181 VAL A CA 1
ATOM 1370 C C . VAL A 1 181 ? -3.415 14.209 34.379 1.00 53.28 181 VAL A C 1
ATOM 1372 O O . VAL A 1 181 ? -4.600 14.439 34.623 1.00 53.28 181 VAL A O 1
ATOM 1375 N N . GLN A 1 182 ? -2.646 13.538 35.246 1.00 43.56 182 GLN A N 1
ATOM 1376 C CA . GLN A 1 182 ? -3.015 13.314 36.655 1.00 43.56 182 GLN A CA 1
ATOM 1377 C C . GLN A 1 182 ? -2.481 14.424 37.564 1.00 43.56 182 GLN A C 1
ATOM 1379 O O . GLN A 1 182 ? -3.173 14.712 38.568 1.00 43.56 182 GLN A O 1
#

Solvent-accessible surface area (backbone atoms only — not comparable to full-atom values): 10541 Å² total; per-residue (Å²): 126,74,67,62,65,60,50,53,56,52,49,51,52,50,49,55,50,47,67,53,48,52,58,51,51,50,53,58,52,21,49,32,73,62,59,82,39,68,79,70,77,78,85,48,74,67,54,51,53,50,49,54,49,53,51,58,76,67,48,78,91,51,86,88,58,87,67,88,74,87,80,87,71,53,58,67,54,51,37,50,53,51,51,50,56,43,58,72,73,62,55,88,62,68,62,12,72,46,52,42,60,73,80,74,35,41,34,39,39,38,13,37,63,76,43,70,91,88,57,56,32,16,42,29,38,40,37,34,27,37,69,62,81,100,38,79,39,76,70,46,42,30,38,46,77,42,73,54,56,61,74,57,42,51,54,50,51,54,52,48,53,52,46,65,73,70,65,52,64,63,61,58,49,52,52,51,55,62,60,73,76,111

Radius of gyration: 22.71 Å; Cα contacts (8 Å, |Δi|>4): 195; chains: 1; bounding box: 69×34×60 Å

pLDDT: mean 76.9, std 14.1, range [43.56, 94.19]

Mean predicted aligned error: 12.42 Å